Protein AF-A0A2E1P5X7-F1 (afdb_monomer_lite)

Foldseek 3Di:
DWDWDWAADADLAEPDRQQAGTATETEDEPVDDFPPCVNQNDDAFAQRDDDPSHGYTGHYDYPCNVVDLVVVLRVQLRVLLSVLSRQAHHDDPFFQLLNNLLSQLRSCLVCCPVVVDNVSLVVLLDCVQAALVVCLVLVVLNRGPNSCVVCCNPGNDCSVLLLLLLLVVLVVVVDDSLRSSCLSSHVLSNVNDDNVCSQVSCCVSSVAHPVRSSVSSVVCSVPSVVSNDPDHSCSSPDD

Secondary structure (DSSP, 8-state):
----EEEEEEEEE-STT-EEEEEEEEEEETTSPPTTHHHH-S-SEEEEEEETTEEEEEEEE-TTGGGSSHHHHHHHHHHHHHHHHHHSTT-----HHHHHHHHHHHHHHHHHHHS--HHHHHHHT-TTT--HHHHHHTGGGGGSHHHHHHHHHHH---HHHHHHHHHHHHHHTT--HHHHHHIIIIIHHHT---TTTHHHHHHHHHTS-HHHHHHHGGGTTTSGGGGS-SS-HHHHT--

Radius of gyration: 17.91 Å; chains: 1; bounding box: 47×40×43 Å

pLDDT: mean 89.15, std 12.88, range [38.06, 98.81]

Structure (mmCIF, N/CA/C/O backbone):
data_AF-A0A2E1P5X7-F1
#
_entry.id   AF-A0A2E1P5X7-F1
#
loop_
_atom_site.group_PDB
_atom_site.id
_atom_site.type_symbol
_atom_site.label_atom_id
_atom_site.label_alt_id
_atom_site.label_comp_id
_atom_site.label_asym_id
_atom_site.label_entity_id
_atom_site.label_seq_id
_atom_site.pdbx_PDB_ins_code
_atom_site.Cartn_x
_atom_site.Cartn_y
_atom_site.Cartn_z
_atom_site.occupancy
_atom_site.B_iso_or_equiv
_atom_site.auth_seq_id
_atom_site.auth_comp_id
_atom_site.auth_asym_id
_atom_site.auth_atom_id
_atom_site.pdbx_PDB_model_num
ATOM 1 N N . MET A 1 1 ? 27.744 -8.679 -13.533 1.00 38.06 1 MET A N 1
ATOM 2 C CA . MET A 1 1 ? 26.910 -9.895 -13.581 1.00 38.06 1 MET A CA 1
ATOM 3 C C . MET A 1 1 ? 25.474 -9.409 -13.710 1.00 38.06 1 MET A C 1
ATOM 5 O O . MET A 1 1 ? 25.091 -8.574 -12.906 1.00 38.06 1 MET A O 1
ATOM 9 N N . LYS A 1 2 ? 24.757 -9.764 -14.782 1.00 43.16 2 LYS A N 1
ATOM 10 C CA . LYS A 1 2 ? 23.330 -9.444 -14.948 1.00 43.16 2 LYS A CA 1
ATOM 11 C C . LYS A 1 2 ? 22.591 -10.755 -14.732 1.00 43.16 2 LYS A C 1
ATOM 13 O O . LYS A 1 2 ? 22.440 -11.516 -15.681 1.00 43.16 2 LYS A O 1
ATOM 18 N N . GLU A 1 3 ? 22.258 -11.072 -13.492 1.00 42.06 3 GLU A N 1
ATOM 19 C CA . GLU A 1 3 ? 21.394 -12.218 -13.225 1.00 42.06 3 GLU A CA 1
ATOM 20 C C . GLU A 1 3 ? 19.958 -11.722 -13.300 1.00 42.06 3 GLU A C 1
ATOM 22 O O . GLU A 1 3 ? 19.562 -10.839 -12.545 1.00 42.06 3 GLU A O 1
ATOM 27 N N . ALA A 1 4 ? 19.229 -12.229 -14.292 1.00 47.56 4 ALA A N 1
ATOM 28 C CA . ALA A 1 4 ? 17.790 -12.079 -14.365 1.00 47.56 4 ALA A CA 1
ATOM 29 C C . ALA A 1 4 ? 17.176 -13.304 -13.700 1.00 47.56 4 ALA A C 1
ATOM 31 O O . ALA A 1 4 ? 17.356 -14.420 -14.191 1.00 47.56 4 ALA A O 1
ATOM 32 N N . ILE A 1 5 ? 16.464 -13.107 -12.596 1.00 56.91 5 ILE A N 1
ATOM 33 C CA . ILE A 1 5 ? 15.568 -14.142 -12.082 1.00 56.91 5 ILE A CA 1
ATOM 34 C C . ILE A 1 5 ? 14.259 -13.973 -12.843 1.00 56.91 5 ILE A C 1
ATOM 36 O O . ILE A 1 5 ? 13.650 -12.905 -12.785 1.00 56.91 5 ILE A O 1
ATOM 40 N N . ILE A 1 6 ? 13.873 -15.004 -13.596 1.00 53.16 6 ILE A N 1
ATOM 41 C CA . ILE A 1 6 ? 12.584 -15.058 -14.284 1.00 53.16 6 ILE A CA 1
ATOM 42 C C . ILE A 1 6 ? 11.621 -15.816 -13.378 1.00 53.16 6 ILE A C 1
ATOM 44 O O . ILE A 1 6 ? 11.783 -17.018 -13.160 1.00 53.16 6 ILE A O 1
ATOM 48 N N . ILE A 1 7 ? 10.625 -15.113 -12.851 1.00 57.09 7 ILE A N 1
ATOM 49 C CA . ILE A 1 7 ? 9.496 -15.720 -12.152 1.00 57.09 7 ILE A CA 1
ATOM 50 C C . ILE A 1 7 ? 8.389 -15.889 -13.189 1.00 57.09 7 ILE A C 1
ATOM 52 O O . ILE A 1 7 ? 7.804 -14.905 -13.634 1.00 57.09 7 ILE A O 1
ATOM 56 N N . ASN A 1 8 ? 8.132 -17.128 -13.609 1.00 46.16 8 ASN A N 1
ATOM 57 C CA . ASN A 1 8 ? 7.037 -17.418 -14.532 1.00 46.16 8 ASN A CA 1
ATOM 58 C C . ASN A 1 8 ? 5.704 -17.253 -13.794 1.00 46.16 8 ASN A C 1
ATOM 60 O O . ASN A 1 8 ? 5.439 -17.966 -12.826 1.00 46.16 8 ASN A O 1
ATOM 64 N N . SER A 1 9 ? 4.857 -16.356 -14.283 1.00 51.41 9 SER A N 1
ATOM 65 C CA . SER A 1 9 ? 3.484 -16.187 -13.814 1.00 51.41 9 SER A CA 1
ATOM 66 C C . SER A 1 9 ? 2.589 -16.153 -15.043 1.00 51.41 9 SER A C 1
ATOM 68 O O . SER A 1 9 ? 2.621 -15.202 -15.823 1.00 51.41 9 SER A O 1
ATOM 70 N N . ASN A 1 10 ? 1.819 -17.220 -15.243 1.00 42.47 10 ASN A N 1
ATOM 71 C CA . ASN A 1 10 ? 0.834 -17.249 -16.315 1.00 42.47 10 ASN A CA 1
ATOM 72 C C . ASN A 1 10 ? -0.276 -16.240 -15.975 1.00 42.47 10 ASN A C 1
ATOM 74 O O . ASN A 1 10 ? -0.772 -16.257 -14.850 1.00 42.47 10 ASN A O 1
ATOM 78 N N . ASN A 1 11 ? -0.684 -15.427 -16.953 1.00 50.19 11 ASN A N 1
ATOM 79 C CA . ASN A 1 11 ? -1.794 -14.464 -16.873 1.00 50.19 11 ASN A CA 1
ATOM 80 C C . ASN A 1 11 ? -1.548 -13.210 -16.013 1.00 50.19 11 ASN A C 1
ATOM 82 O O . ASN A 1 11 ? -2.417 -12.814 -15.243 1.00 50.19 11 ASN A O 1
ATOM 86 N N . LEU A 1 12 ? -0.400 -12.550 -16.167 1.00 53.00 12 LEU A N 1
ATOM 87 C CA . LEU A 1 12 ? -0.335 -11.120 -15.856 1.00 53.00 12 LEU A CA 1
ATOM 88 C C . LEU A 1 12 ? -0.951 -10.377 -17.057 1.00 53.00 12 LEU A C 1
ATOM 90 O O . LEU A 1 12 ? -0.427 -10.476 -18.164 1.00 53.00 12 LEU A O 1
ATOM 94 N N . ASP A 1 13 ? -2.075 -9.689 -16.875 1.00 50.59 13 ASP A N 1
ATOM 95 C CA . ASP A 1 13 ? -2.710 -8.890 -17.935 1.00 50.59 13 ASP A CA 1
ATOM 96 C C . ASP A 1 13 ? -2.700 -7.425 -17.489 1.00 50.59 13 ASP A C 1
ATOM 98 O O . ASP A 1 13 ? -3.588 -6.951 -16.778 1.00 50.59 13 ASP A O 1
ATOM 102 N N . ALA A 1 14 ? -1.609 -6.719 -17.795 1.00 49.31 14 ALA A N 1
ATOM 103 C CA . ALA A 1 14 ? -1.422 -5.352 -17.326 1.00 49.31 14 ALA A CA 1
ATOM 104 C C . ALA A 1 14 ? -0.678 -4.491 -18.353 1.00 49.31 14 ALA A C 1
ATOM 106 O O . ALA A 1 14 ? 0.495 -4.717 -18.644 1.00 49.31 14 ALA A O 1
ATOM 107 N N . ARG A 1 15 ? -1.381 -3.438 -18.791 1.00 48.91 15 ARG A N 1
ATOM 108 C CA . ARG A 1 15 ? -1.017 -2.392 -19.765 1.00 48.91 15 ARG A CA 1
ATOM 109 C C . ARG A 1 15 ? -1.137 -2.810 -21.242 1.00 48.91 15 ARG A C 1
ATOM 111 O O . ARG A 1 15 ? -0.455 -3.703 -21.735 1.00 48.91 15 ARG A O 1
ATOM 118 N N . ASP A 1 16 ? -2.012 -2.099 -21.956 1.00 53.72 16 ASP A N 1
ATOM 119 C CA . ASP A 1 16 ? -2.118 -2.065 -23.424 1.00 53.72 16 ASP A CA 1
ATOM 120 C C . ASP A 1 16 ? -2.350 -3.409 -24.151 1.00 53.72 16 ASP A C 1
ATOM 122 O O . ASP A 1 16 ? -1.872 -3.592 -25.273 1.00 53.72 16 ASP A O 1
ATOM 126 N N . ASN A 1 17 ? -3.096 -4.355 -23.558 1.00 56.00 17 ASN A N 1
ATOM 127 C CA . ASN A 1 17 ? -3.345 -5.698 -24.123 1.00 56.00 17 ASN A CA 1
ATOM 128 C C . ASN A 1 17 ? -2.054 -6.488 -24.439 1.00 56.00 17 ASN A C 1
ATOM 130 O O . ASN A 1 17 ? -2.035 -7.322 -25.353 1.00 56.00 17 ASN A O 1
ATOM 134 N N . GLN A 1 18 ? -0.951 -6.214 -23.735 1.00 63.50 18 GLN A N 1
ATOM 135 C CA . GLN A 1 18 ? 0.277 -6.988 -23.892 1.00 63.50 18 GLN A CA 1
ATOM 136 C C . GLN A 1 18 ? 0.246 -8.230 -23.004 1.00 63.50 18 GLN A C 1
ATOM 138 O O . GLN A 1 18 ? 0.148 -8.139 -21.786 1.00 63.50 18 GLN A O 1
ATOM 143 N N . GLN A 1 19 ? 0.416 -9.399 -23.623 1.00 69.44 19 GLN A N 1
ATOM 144 C CA . GLN A 1 19 ? 0.610 -10.651 -22.900 1.00 69.44 19 GLN A CA 1
ATOM 145 C C . GLN A 1 19 ? 1.894 -10.579 -22.056 1.00 69.44 19 GLN A C 1
ATOM 147 O O . GLN A 1 19 ? 2.992 -10.440 -22.606 1.00 69.44 19 GLN A O 1
ATOM 152 N N . ILE A 1 20 ? 1.763 -10.721 -20.734 1.00 76.19 20 ILE A N 1
ATOM 153 C CA . ILE A 1 20 ? 2.890 -10.840 -19.807 1.00 76.19 20 ILE A CA 1
ATOM 154 C C . ILE A 1 20 ? 2.968 -12.286 -19.297 1.00 76.19 20 ILE A C 1
ATOM 156 O O . ILE A 1 20 ? 2.014 -12.840 -18.752 1.00 76.19 20 ILE A O 1
ATOM 160 N N . ASN A 1 21 ? 4.143 -12.894 -19.459 1.00 79.69 21 ASN A N 1
ATOM 161 C CA . ASN A 1 21 ? 4.413 -14.299 -19.136 1.00 79.69 21 ASN A CA 1
ATOM 162 C C . ASN A 1 21 ? 5.182 -14.487 -17.814 1.00 79.69 21 ASN A C 1
ATOM 164 O O . ASN A 1 21 ? 5.431 -15.617 -17.390 1.00 79.69 21 ASN A O 1
ATOM 168 N N . GLY A 1 22 ? 5.600 -13.394 -17.177 1.00 83.44 22 GLY A N 1
ATOM 169 C CA . GLY A 1 22 ? 6.403 -13.444 -15.964 1.00 83.44 22 GLY A CA 1
ATOM 170 C C . GLY A 1 22 ? 7.007 -12.106 -15.565 1.00 83.44 22 GLY A C 1
ATOM 171 O O . GLY A 1 22 ? 6.736 -11.063 -16.167 1.00 83.44 22 GLY A O 1
ATOM 172 N N . VAL A 1 23 ? 7.861 -12.161 -14.547 1.00 87.69 23 VAL A N 1
ATOM 173 C CA . VAL A 1 23 ? 8.650 -11.032 -14.047 1.00 87.69 23 VAL A CA 1
ATOM 174 C C . VAL A 1 23 ? 10.129 -11.343 -14.210 1.00 87.69 23 VAL A C 1
ATOM 176 O O . VAL A 1 23 ? 10.597 -12.401 -13.797 1.00 87.69 23 VAL A O 1
ATOM 179 N N . SER A 1 24 ? 10.874 -10.411 -14.795 1.00 89.12 24 SER A N 1
ATOM 180 C CA . SER A 1 24 ? 12.333 -10.414 -14.852 1.00 89.12 24 SER A CA 1
ATOM 181 C C . SER A 1 24 ? 12.888 -9.390 -13.867 1.00 89.12 24 SER A C 1
ATOM 183 O O . SER A 1 24 ? 12.614 -8.195 -13.983 1.00 89.12 24 SER A O 1
ATOM 185 N N . ILE A 1 25 ? 13.690 -9.858 -12.913 1.00 88.81 25 ILE A N 1
ATOM 186 C CA . ILE A 1 25 ? 14.318 -9.003 -11.899 1.00 88.81 25 ILE A CA 1
ATOM 187 C C . ILE A 1 25 ? 15.733 -8.648 -12.344 1.00 88.81 25 ILE A C 1
ATOM 189 O O . ILE A 1 25 ? 16.528 -9.542 -12.618 1.00 88.81 25 ILE A O 1
ATOM 193 N N . TYR A 1 26 ? 16.067 -7.361 -12.381 1.00 88.69 26 TYR A N 1
ATOM 194 C CA . TYR A 1 26 ? 17.413 -6.879 -12.676 1.00 88.69 26 TYR A CA 1
ATOM 195 C C . TYR A 1 26 ? 17.921 -6.000 -11.546 1.00 88.69 26 TYR A C 1
ATOM 197 O O . TYR A 1 26 ? 17.285 -5.010 -11.192 1.00 88.69 26 TYR A O 1
ATOM 205 N N . SER A 1 27 ? 19.118 -6.303 -11.051 1.00 88.06 27 SER A N 1
ATOM 206 C CA . SER A 1 27 ? 19.836 -5.441 -10.117 1.00 88.06 27 SER A CA 1
ATOM 207 C C . SER A 1 27 ? 21.187 -4.995 -10.669 1.00 88.06 27 SER A C 1
ATOM 209 O O . SER A 1 27 ? 21.826 -5.688 -11.469 1.00 88.06 27 SER A O 1
ATOM 211 N N . TRP A 1 28 ? 21.618 -3.792 -10.288 1.00 88.88 28 TRP A N 1
ATOM 212 C CA . TRP A 1 28 ? 22.919 -3.245 -10.677 1.00 88.88 28 TRP A CA 1
ATOM 213 C C . TRP A 1 28 ? 23.475 -2.318 -9.602 1.00 88.88 28 TRP A C 1
ATOM 215 O O . TRP A 1 28 ? 22.731 -1.647 -8.892 1.00 88.88 28 TRP A O 1
ATOM 225 N N . LEU A 1 29 ? 24.803 -2.263 -9.501 1.00 88.19 29 LEU A N 1
ATOM 226 C CA . LEU A 1 29 ? 25.482 -1.370 -8.566 1.00 88.19 29 LEU A CA 1
ATOM 227 C C . LEU A 1 29 ? 25.340 0.093 -8.997 1.00 88.19 29 LEU A C 1
ATOM 229 O O . LEU A 1 29 ? 25.529 0.417 -10.172 1.00 88.19 29 LEU A O 1
ATOM 233 N N . LYS A 1 30 ? 25.079 0.993 -8.046 1.00 87.56 30 LYS A N 1
ATOM 234 C CA . LYS A 1 30 ? 25.066 2.440 -8.279 1.00 87.56 30 LYS A CA 1
ATOM 235 C C . LYS A 1 30 ? 26.373 2.889 -8.932 1.00 87.56 30 LYS A C 1
ATOM 237 O O . LYS A 1 30 ? 27.464 2.488 -8.529 1.00 87.56 30 LYS A O 1
ATOM 242 N N . GLY A 1 31 ? 26.251 3.724 -9.962 1.00 86.06 31 GLY A N 1
ATOM 243 C CA . GLY A 1 31 ? 27.373 4.166 -10.795 1.00 86.06 31 GLY A CA 1
ATOM 244 C C . GLY A 1 31 ? 27.730 3.209 -11.938 1.00 86.06 31 GLY A C 1
ATOM 245 O O . GLY A 1 31 ? 28.576 3.546 -12.761 1.00 86.06 31 GLY A O 1
ATOM 246 N N . GLN A 1 32 ? 27.086 2.040 -12.026 1.00 88.94 32 GLN A N 1
ATOM 247 C CA . GLN A 1 32 ? 27.121 1.191 -13.218 1.00 88.94 32 GLN A CA 1
ATOM 248 C C . GLN A 1 32 ? 25.980 1.546 -14.177 1.00 88.94 32 GLN A C 1
ATOM 250 O O . GLN A 1 32 ? 24.998 2.184 -13.803 1.00 88.94 32 GLN A O 1
ATOM 255 N N . ILE A 1 33 ? 26.103 1.095 -15.427 1.00 87.88 33 ILE A N 1
ATOM 256 C CA . ILE A 1 33 ? 25.087 1.316 -16.462 1.00 87.88 33 ILE A CA 1
ATOM 257 C C . ILE A 1 33 ? 23.803 0.560 -16.093 1.00 87.88 33 ILE A C 1
ATOM 259 O O . ILE A 1 33 ? 23.810 -0.675 -16.023 1.00 87.88 33 ILE A O 1
ATOM 263 N N . LYS A 1 34 ? 22.699 1.301 -15.927 1.00 88.00 34 LYS A N 1
ATOM 264 C CA . LYS A 1 34 ? 21.365 0.740 -15.694 1.00 88.00 34 LYS A CA 1
ATOM 265 C C . LYS A 1 34 ? 20.963 -0.212 -16.840 1.00 88.00 34 LYS A C 1
ATOM 267 O O . LYS A 1 34 ? 21.042 0.165 -18.016 1.00 88.00 34 LYS A O 1
ATOM 272 N N . PRO A 1 35 ? 20.522 -1.448 -16.544 1.00 86.94 35 PRO A N 1
ATOM 273 C CA . PRO A 1 35 ? 19.941 -2.341 -17.541 1.00 86.94 35 PRO A CA 1
ATOM 274 C C . PRO A 1 35 ? 18.724 -1.710 -18.234 1.00 86.94 35 PRO A C 1
ATOM 276 O O . PRO A 1 35 ? 17.835 -1.191 -17.573 1.00 86.94 35 PRO A O 1
ATOM 279 N N . TYR A 1 36 ? 18.679 -1.779 -19.569 1.00 87.00 36 TYR A N 1
ATOM 280 C CA . TYR A 1 36 ? 17.560 -1.293 -20.395 1.00 87.00 36 TYR A CA 1
ATOM 281 C C . TYR A 1 36 ? 17.199 0.192 -20.220 1.00 87.00 36 TYR A C 1
ATOM 283 O O . TYR A 1 36 ? 16.072 0.573 -20.519 1.00 87.00 36 TYR A O 1
ATOM 291 N N . LEU A 1 37 ? 18.151 1.042 -19.812 1.00 87.69 37 LEU A N 1
ATOM 292 C CA . LEU A 1 37 ? 17.956 2.491 -19.636 1.00 87.69 37 LEU A CA 1
ATOM 293 C C . LEU A 1 37 ? 17.207 3.157 -20.806 1.00 87.69 37 LEU A C 1
ATOM 295 O O . LEU A 1 37 ? 16.304 3.958 -20.598 1.00 87.69 37 LEU A O 1
ATOM 299 N N . SER A 1 38 ? 17.545 2.792 -22.046 1.00 88.06 38 SER A N 1
ATOM 300 C CA . SER A 1 38 ? 16.910 3.331 -23.257 1.00 88.06 38 SER A CA 1
ATOM 301 C C . SER A 1 38 ? 15.451 2.911 -23.457 1.00 88.06 38 SER A C 1
ATOM 303 O O . SER A 1 38 ? 14.773 3.491 -24.297 1.00 88.06 38 SER A O 1
ATOM 305 N N . THR A 1 39 ? 14.991 1.870 -22.762 1.00 86.38 39 THR A N 1
ATOM 306 C CA . THR A 1 39 ? 13.673 1.254 -22.964 1.00 86.38 39 THR A CA 1
ATOM 307 C C . THR A 1 39 ? 12.736 1.493 -21.788 1.00 86.38 39 THR A C 1
ATOM 309 O O . THR A 1 39 ? 11.572 1.797 -22.013 1.00 86.38 39 THR A O 1
ATOM 312 N N . ILE A 1 40 ? 13.232 1.382 -20.553 1.00 85.25 40 ILE A N 1
ATOM 313 C CA . ILE A 1 40 ? 12.428 1.528 -19.322 1.00 85.25 40 ILE A CA 1
ATOM 314 C C . ILE A 1 40 ? 12.766 2.805 -18.535 1.00 85.25 40 ILE A C 1
ATOM 316 O O . ILE A 1 40 ? 12.392 2.939 -17.373 1.00 85.25 40 ILE A O 1
ATOM 320 N N . GLY A 1 41 ? 13.501 3.732 -19.156 1.00 84.75 41 GLY A N 1
ATOM 321 C CA . GLY A 1 41 ? 13.834 5.036 -18.586 1.00 84.75 41 GLY A CA 1
ATOM 322 C C . GLY A 1 41 ? 14.843 4.989 -17.439 1.00 84.75 41 GLY A C 1
ATOM 323 O O . GLY A 1 41 ? 15.395 3.937 -17.098 1.00 84.75 41 GLY A O 1
ATOM 324 N N . ASP A 1 42 ? 15.098 6.159 -16.852 1.00 84.31 42 ASP A N 1
ATOM 325 C CA . ASP A 1 42 ? 16.034 6.343 -15.742 1.00 84.31 42 ASP A CA 1
ATOM 326 C C . ASP A 1 42 ? 15.276 6.456 -14.419 1.00 84.31 42 ASP A C 1
ATOM 328 O O . ASP A 1 42 ? 14.772 7.505 -14.037 1.00 84.31 42 ASP A O 1
ATOM 332 N N . THR A 1 43 ? 15.140 5.316 -13.763 1.00 80.44 43 THR A N 1
ATOM 333 C CA . THR A 1 43 ? 14.422 5.137 -12.501 1.00 80.44 43 THR A CA 1
ATOM 334 C C . THR A 1 43 ? 15.246 4.185 -11.656 1.00 80.44 43 THR A C 1
ATOM 336 O O . THR A 1 43 ? 15.724 3.159 -12.158 1.00 80.44 43 THR A O 1
ATOM 339 N N . ASP A 1 44 ? 15.463 4.531 -10.395 1.00 80.94 44 ASP A N 1
ATOM 340 C CA . ASP A 1 44 ? 16.376 3.759 -9.559 1.00 80.94 44 ASP A CA 1
ATOM 341 C C . ASP A 1 44 ? 15.762 2.417 -9.147 1.00 80.94 44 ASP A C 1
ATOM 343 O O . ASP A 1 44 ? 16.458 1.398 -9.144 1.00 80.94 44 ASP A O 1
ATOM 347 N N . GLN A 1 45 ? 14.477 2.414 -8.786 1.00 86.06 45 GLN A N 1
ATOM 348 C CA . GLN A 1 45 ? 13.762 1.293 -8.174 1.00 86.06 45 GLN A CA 1
ATOM 349 C C . GLN A 1 45 ? 12.296 1.333 -8.648 1.00 86.06 45 GLN A C 1
ATOM 351 O O . GLN A 1 45 ? 11.652 2.356 -8.436 1.00 86.06 45 GLN A O 1
ATOM 356 N N . CYS A 1 46 ? 11.822 0.316 -9.382 1.00 85.19 46 CYS A N 1
ATOM 357 C CA . CYS A 1 46 ? 10.401 0.161 -9.755 1.00 85.19 46 CYS A CA 1
ATOM 358 C C . CYS A 1 46 ? 10.085 -1.165 -10.475 1.00 85.19 46 CYS A C 1
ATOM 360 O O . CYS A 1 46 ? 10.976 -1.842 -11.006 1.00 85.19 46 CYS A O 1
ATOM 362 N N . ILE A 1 47 ? 8.787 -1.446 -10.634 1.00 87.00 47 ILE A N 1
ATOM 363 C CA . ILE A 1 47 ? 8.218 -2.165 -11.786 1.00 87.00 47 ILE A CA 1
ATOM 364 C C . ILE A 1 47 ? 8.084 -1.202 -12.981 1.00 87.00 47 ILE A C 1
ATOM 366 O O . ILE A 1 47 ? 7.107 -0.466 -13.117 1.00 87.00 47 ILE A O 1
ATOM 370 N N . CYS A 1 48 ? 9.091 -1.175 -13.857 1.00 82.69 48 CYS A N 1
ATOM 371 C CA . CYS A 1 48 ? 9.312 -0.045 -14.774 1.00 82.69 48 CYS A CA 1
ATOM 372 C C . CYS A 1 48 ? 8.857 -0.270 -16.227 1.00 82.69 48 CYS A C 1
ATOM 374 O O . CYS A 1 48 ? 9.093 0.582 -17.083 1.00 82.69 48 CYS A O 1
ATOM 376 N N . GLY A 1 49 ? 8.266 -1.422 -16.550 1.00 83.00 49 GLY A N 1
ATOM 377 C CA . GLY A 1 49 ? 7.775 -1.711 -17.901 1.00 83.00 49 GLY A CA 1
ATOM 378 C C . GLY A 1 49 ? 7.888 -3.179 -18.291 1.00 83.00 49 GLY A C 1
ATOM 379 O O . GLY A 1 49 ? 8.099 -4.040 -17.441 1.00 83.00 49 GLY A O 1
ATOM 380 N N . VAL A 1 50 ? 7.754 -3.454 -19.591 1.00 85.31 50 VAL A N 1
ATOM 381 C CA . VAL A 1 50 ? 7.766 -4.810 -20.156 1.00 85.31 50 VAL A CA 1
ATOM 382 C C . VAL A 1 50 ? 8.935 -4.970 -21.130 1.00 85.31 50 VAL A C 1
ATOM 384 O O . VAL A 1 50 ? 9.090 -4.188 -22.066 1.00 85.31 50 VAL A O 1
ATOM 387 N N . ILE A 1 51 ? 9.748 -6.012 -20.941 1.00 86.00 51 ILE A N 1
ATOM 388 C CA . ILE A 1 51 ? 10.813 -6.425 -21.867 1.00 86.00 51 ILE A CA 1
ATOM 389 C C . ILE A 1 51 ? 10.601 -7.895 -22.205 1.00 86.00 51 ILE A C 1
ATOM 391 O O . ILE A 1 51 ? 10.506 -8.731 -21.311 1.00 86.00 51 ILE A O 1
ATOM 395 N N . ASN A 1 52 ? 10.549 -8.232 -23.497 1.00 86.50 52 ASN A N 1
ATOM 396 C CA . ASN A 1 52 ? 10.359 -9.611 -23.965 1.00 86.50 52 ASN A CA 1
ATOM 397 C C . ASN A 1 52 ? 9.171 -10.320 -23.275 1.00 86.50 52 ASN A C 1
ATOM 399 O O . ASN A 1 52 ? 9.324 -11.443 -22.800 1.00 86.50 52 ASN A O 1
ATOM 403 N N . GLN A 1 53 ? 8.012 -9.653 -23.189 1.00 85.94 53 GLN A N 1
ATOM 404 C CA . GLN A 1 53 ? 6.794 -10.165 -22.529 1.00 85.94 53 GLN A CA 1
ATOM 405 C C . GLN A 1 53 ? 6.963 -10.477 -21.028 1.00 85.94 53 GLN A C 1
ATOM 407 O O . GLN A 1 53 ? 6.214 -11.275 -20.473 1.00 85.94 53 GLN A O 1
ATOM 412 N N . ASN A 1 54 ? 7.944 -9.874 -20.354 1.00 85.94 54 ASN A N 1
ATOM 413 C CA . ASN A 1 54 ? 8.101 -9.961 -18.905 1.00 85.94 54 ASN A CA 1
ATOM 414 C C . ASN A 1 54 ? 8.031 -8.566 -18.287 1.00 85.94 54 ASN A C 1
ATOM 416 O O . ASN A 1 54 ? 8.677 -7.649 -18.802 1.00 85.94 54 ASN A O 1
ATOM 420 N N . LEU A 1 55 ? 7.314 -8.421 -17.169 1.00 88.38 55 LEU A N 1
ATOM 421 C CA . LEU A 1 55 ? 7.440 -7.232 -16.326 1.00 88.38 55 LEU A CA 1
ATOM 422 C C . LEU A 1 55 ? 8.876 -7.116 -15.837 1.00 88.38 55 LEU A C 1
ATOM 424 O O . LEU A 1 55 ? 9.506 -8.113 -15.486 1.00 88.38 55 LEU A O 1
ATOM 428 N N . VAL A 1 56 ? 9.392 -5.898 -15.797 1.00 89.06 56 VAL A N 1
ATOM 429 C CA . VAL A 1 56 ? 10.744 -5.626 -15.333 1.00 89.06 56 VAL A CA 1
ATOM 430 C C . VAL A 1 56 ? 10.697 -4.998 -13.955 1.00 89.06 56 VAL A C 1
ATOM 432 O O . VAL A 1 56 ? 10.322 -3.836 -13.818 1.00 89.06 56 VAL A O 1
ATOM 435 N N . MET A 1 57 ? 11.155 -5.759 -12.963 1.00 91.06 57 MET A N 1
ATOM 436 C CA . MET A 1 57 ? 11.528 -5.234 -11.655 1.00 91.06 57 MET A CA 1
ATOM 437 C C . MET A 1 57 ? 12.992 -4.800 -11.715 1.00 91.06 57 MET A C 1
ATOM 439 O O . MET A 1 57 ? 13.888 -5.606 -11.972 1.00 91.06 57 MET A O 1
ATOM 443 N N . SER A 1 58 ? 13.238 -3.513 -11.522 1.00 90.12 58 SER A N 1
ATOM 444 C CA . SER A 1 58 ? 14.538 -2.874 -11.700 1.00 90.12 58 SER A CA 1
ATOM 445 C C . SER A 1 58 ? 14.996 -2.322 -10.358 1.00 90.12 58 SER A C 1
ATOM 447 O O . SER A 1 58 ? 14.358 -1.414 -9.846 1.00 90.12 58 SER A O 1
ATOM 449 N N . LEU A 1 59 ? 16.089 -2.849 -9.796 1.00 90.12 59 LEU A N 1
ATOM 450 C CA . LEU A 1 59 ? 16.560 -2.533 -8.445 1.00 90.12 59 LEU A CA 1
ATOM 451 C C . LEU A 1 59 ? 18.023 -2.054 -8.443 1.00 90.12 59 LEU A C 1
ATOM 453 O O . LEU A 1 59 ? 18.960 -2.855 -8.518 1.00 90.12 59 LEU A O 1
ATOM 457 N N . GLN A 1 60 ? 18.252 -0.748 -8.305 1.00 89.06 60 GLN A N 1
ATOM 458 C CA . GLN A 1 60 ? 19.595 -0.236 -8.025 1.00 89.06 60 GLN A CA 1
ATOM 459 C C . GLN A 1 60 ? 20.045 -0.672 -6.623 1.00 89.06 60 GLN A C 1
ATOM 461 O O . GLN A 1 60 ? 19.281 -0.565 -5.664 1.00 89.06 60 GLN A O 1
ATOM 466 N N . ILE A 1 61 ? 21.296 -1.119 -6.500 1.00 87.12 61 ILE A N 1
ATOM 467 C CA . ILE A 1 61 ? 21.935 -1.493 -5.234 1.00 87.12 61 ILE A CA 1
ATOM 468 C C . ILE A 1 61 ? 23.196 -0.654 -4.976 1.00 87.12 61 ILE A C 1
ATOM 470 O O . ILE A 1 61 ? 23.945 -0.311 -5.887 1.00 87.12 61 ILE A O 1
ATOM 474 N N . HIS A 1 62 ? 23.466 -0.336 -3.723 1.00 85.56 62 HIS A N 1
ATOM 475 C CA . HIS A 1 62 ? 24.675 0.286 -3.212 1.00 85.56 62 HIS A CA 1
ATOM 476 C C . HIS A 1 62 ? 25.489 -0.752 -2.441 1.00 85.56 62 HIS A C 1
ATOM 478 O O . HIS A 1 62 ? 24.963 -1.720 -1.902 1.00 85.56 62 HIS A O 1
ATOM 484 N N . ASN A 1 63 ? 26.794 -0.517 -2.309 1.00 81.12 63 ASN A N 1
ATOM 485 C CA . ASN A 1 63 ? 27.665 -1.411 -1.537 1.00 81.12 63 ASN A CA 1
ATOM 486 C C . ASN A 1 63 ? 27.282 -1.498 -0.049 1.00 81.12 63 ASN A C 1
ATOM 488 O O . ASN A 1 63 ? 27.656 -2.455 0.620 1.00 81.12 63 ASN A O 1
ATOM 492 N N . THR A 1 64 ? 26.580 -0.492 0.474 1.00 81.50 64 THR A N 1
ATOM 493 C CA . THR A 1 64 ? 26.150 -0.413 1.875 1.00 81.50 64 THR A CA 1
ATOM 494 C C . THR A 1 64 ? 24.767 -0.995 2.120 1.00 81.50 64 THR A C 1
ATOM 496 O O . THR A 1 64 ? 24.397 -1.152 3.274 1.00 81.50 64 THR A O 1
ATOM 499 N N . ASP A 1 65 ? 24.020 -1.329 1.072 1.00 79.31 65 ASP A N 1
ATOM 500 C CA . ASP A 1 65 ? 22.613 -1.722 1.188 1.00 79.31 65 ASP A CA 1
ATOM 501 C C . ASP A 1 65 ? 22.395 -3.041 1.928 1.00 79.31 65 ASP A C 1
ATOM 503 O O . ASP A 1 65 ? 21.313 -3.309 2.428 1.00 79.31 65 ASP A O 1
ATOM 507 N N . PHE A 1 66 ? 23.425 -3.880 2.009 1.00 72.50 66 PHE A N 1
ATOM 508 C CA . PHE A 1 66 ? 23.365 -5.124 2.774 1.00 72.50 66 PHE A CA 1
ATOM 509 C C . PHE A 1 66 ? 23.652 -4.916 4.268 1.00 72.50 66 PHE A C 1
ATOM 511 O O . PHE A 1 66 ? 23.643 -5.883 5.028 1.00 72.50 66 PHE A O 1
ATOM 518 N N . ASN A 1 67 ? 23.926 -3.676 4.688 1.00 79.62 67 ASN A N 1
ATOM 519 C CA . ASN A 1 67 ? 24.136 -3.324 6.090 1.00 79.62 67 ASN A CA 1
ATOM 520 C C . ASN A 1 67 ? 22.835 -2.917 6.800 1.00 79.62 67 ASN A C 1
ATOM 522 O O . ASN A 1 67 ? 22.854 -2.775 8.022 1.00 79.62 67 ASN A O 1
ATOM 526 N N . ASP A 1 68 ? 21.735 -2.715 6.068 1.00 78.81 68 ASP A N 1
ATOM 527 C CA . ASP A 1 68 ? 20.426 -2.383 6.627 1.00 78.81 68 ASP A CA 1
ATOM 528 C C . ASP A 1 68 ? 19.300 -3.244 6.023 1.00 78.81 68 ASP A C 1
ATOM 530 O O . ASP A 1 68 ? 19.513 -4.109 5.170 1.00 78.81 68 ASP A O 1
ATOM 534 N N . SER A 1 69 ? 18.092 -3.067 6.554 1.00 82.69 69 SER A N 1
ATOM 535 C CA . SER A 1 69 ? 16.898 -3.811 6.158 1.00 82.69 69 SER A CA 1
ATOM 536 C C . SER A 1 69 ? 16.207 -3.240 4.911 1.00 82.69 69 SER A C 1
ATOM 538 O O . SER A 1 69 ? 15.323 -3.900 4.360 1.00 82.69 69 SER A O 1
ATOM 540 N N . PHE A 1 70 ? 16.606 -2.056 4.428 1.00 84.06 70 PHE A N 1
ATOM 541 C CA . PHE A 1 70 ? 15.848 -1.286 3.438 1.00 84.06 70 PHE A CA 1
ATOM 542 C C . PHE A 1 70 ? 15.687 -2.035 2.115 1.00 84.06 70 PHE A C 1
ATOM 544 O O . PHE A 1 70 ? 14.594 -2.073 1.557 1.00 84.06 70 PHE A O 1
ATOM 551 N N . LYS A 1 71 ? 16.738 -2.705 1.620 1.00 86.69 71 LYS A N 1
ATOM 552 C CA . LYS A 1 71 ? 16.620 -3.460 0.361 1.00 86.69 71 LYS A CA 1
ATOM 553 C C . LYS A 1 71 ? 15.728 -4.680 0.442 1.00 86.69 71 LYS A C 1
ATOM 555 O O . LYS A 1 71 ? 15.132 -5.041 -0.569 1.00 86.69 71 LYS A O 1
ATOM 560 N N . TYR A 1 72 ? 15.604 -5.296 1.611 1.00 88.25 72 TYR A N 1
ATOM 561 C CA . TYR A 1 72 ? 14.643 -6.377 1.783 1.00 88.25 72 TYR A CA 1
ATOM 562 C C . TYR A 1 72 ? 13.207 -5.844 1.789 1.00 88.25 72 TYR A C 1
ATOM 564 O O . TYR A 1 72 ? 12.342 -6.464 1.175 1.00 88.25 72 TYR A O 1
ATOM 572 N N . ALA A 1 73 ? 12.981 -4.682 2.414 1.00 92.12 73 ALA A N 1
ATOM 573 C CA . ALA A 1 73 ? 11.705 -3.966 2.373 1.00 92.12 73 ALA A CA 1
ATOM 574 C C . ALA A 1 73 ? 11.297 -3.670 0.924 1.00 92.12 73 ALA A C 1
ATOM 576 O O . ALA A 1 73 ? 10.263 -4.138 0.459 1.00 92.12 73 ALA A O 1
ATOM 577 N N . LEU A 1 74 ? 12.202 -3.045 0.170 1.00 90.69 74 LEU A N 1
ATOM 578 C CA . LEU A 1 74 ? 11.976 -2.685 -1.223 1.00 90.69 74 LEU A CA 1
ATOM 579 C C . LEU A 1 74 ? 11.615 -3.887 -2.107 1.00 90.69 74 LEU A C 1
ATOM 581 O O . LEU A 1 74 ? 10.727 -3.797 -2.948 1.00 90.69 74 LEU A O 1
ATOM 585 N N . VAL A 1 75 ? 12.299 -5.024 -1.945 1.00 90.56 75 VAL A N 1
ATOM 586 C CA . VAL A 1 75 ? 11.955 -6.231 -2.715 1.00 90.56 75 VAL A CA 1
ATOM 587 C C . VAL A 1 75 ? 10.529 -6.683 -2.396 1.00 90.56 75 VAL A C 1
ATOM 589 O O . VAL A 1 75 ? 9.803 -7.054 -3.315 1.00 90.56 75 VAL A O 1
ATOM 592 N N . ALA A 1 76 ? 10.112 -6.634 -1.126 1.00 94.62 76 ALA A N 1
ATOM 593 C CA . ALA A 1 76 ? 8.742 -6.955 -0.734 1.00 94.62 76 ALA A CA 1
ATOM 594 C C . ALA A 1 76 ? 7.724 -5.945 -1.299 1.00 94.62 76 ALA A C 1
ATOM 596 O O . ALA A 1 76 ? 6.682 -6.369 -1.801 1.00 94.62 76 ALA A O 1
ATOM 597 N N . HIS A 1 77 ? 8.048 -4.648 -1.287 1.00 95.75 77 HIS A N 1
ATOM 598 C CA . HIS A 1 77 ? 7.239 -3.565 -1.865 1.00 95.75 77 HIS A CA 1
ATOM 599 C C . HIS A 1 77 ? 6.983 -3.785 -3.360 1.00 95.75 77 HIS A C 1
ATOM 601 O O . HIS A 1 77 ? 5.842 -3.918 -3.798 1.00 95.75 77 HIS A O 1
ATOM 607 N N . GLU A 1 78 ? 8.050 -3.930 -4.147 1.00 93.06 78 GLU A N 1
ATOM 608 C CA . GLU A 1 78 ? 7.951 -4.099 -5.601 1.00 93.06 78 GLU A CA 1
ATOM 609 C C . GLU A 1 78 ? 7.307 -5.436 -5.986 1.00 93.06 78 GLU A C 1
ATOM 611 O O . GLU A 1 78 ? 6.576 -5.533 -6.974 1.00 93.06 78 GLU A O 1
ATOM 616 N N . PHE A 1 79 ? 7.549 -6.493 -5.205 1.00 92.88 79 PHE A N 1
ATOM 617 C CA . PHE A 1 79 ? 6.875 -7.770 -5.417 1.00 92.88 79 PHE A CA 1
ATOM 618 C C . PHE A 1 79 ? 5.368 -7.661 -5.159 1.00 92.88 79 PHE A C 1
ATOM 620 O O . PHE A 1 79 ? 4.575 -8.284 -5.868 1.00 92.88 79 PHE A O 1
ATOM 627 N N . PHE A 1 80 ? 4.948 -6.841 -4.196 1.00 94.88 80 PHE A N 1
ATOM 628 C CA . PHE A 1 80 ? 3.530 -6.607 -3.966 1.00 94.88 80 PHE A CA 1
ATOM 629 C C . PHE A 1 80 ? 2.860 -5.879 -5.138 1.00 94.88 80 PHE A C 1
ATOM 631 O O . PHE A 1 80 ? 1.746 -6.245 -5.502 1.00 94.88 80 PHE A O 1
ATOM 638 N N . HIS A 1 81 ? 3.543 -4.955 -5.819 1.00 92.81 81 HIS A N 1
ATOM 639 C CA . HIS A 1 81 ? 3.012 -4.368 -7.056 1.00 92.81 81 HIS A CA 1
ATOM 640 C C . HIS A 1 81 ? 2.775 -5.410 -8.152 1.00 92.81 81 HIS A C 1
ATOM 642 O O . HIS A 1 81 ? 1.735 -5.384 -8.809 1.00 92.81 81 HIS A O 1
ATOM 648 N N . VAL A 1 82 ? 3.682 -6.380 -8.317 1.00 90.94 82 VAL A N 1
ATOM 649 C CA . VAL A 1 82 ? 3.448 -7.519 -9.226 1.00 90.94 82 VAL A CA 1
ATOM 650 C C . VAL A 1 82 ? 2.178 -8.270 -8.826 1.00 90.94 82 VAL A C 1
ATOM 652 O O . VAL A 1 82 ? 1.380 -8.631 -9.689 1.00 90.94 82 VAL A O 1
ATOM 655 N N . TYR A 1 83 ? 1.972 -8.496 -7.528 1.00 91.69 83 TYR A N 1
ATOM 656 C CA . TYR A 1 83 ? 0.784 -9.176 -7.023 1.00 91.69 83 TYR A CA 1
ATOM 657 C C . TYR A 1 83 ? -0.505 -8.373 -7.267 1.00 91.69 83 TYR A C 1
ATOM 659 O O . TYR A 1 83 ? -1.493 -8.939 -7.732 1.00 91.69 83 TYR A O 1
ATOM 667 N N . GLN A 1 84 ? -0.490 -7.052 -7.066 1.00 92.00 84 GLN A N 1
ATOM 668 C CA . GLN A 1 84 ? -1.613 -6.170 -7.412 1.00 92.00 84 GLN A CA 1
ATOM 669 C C . GLN A 1 84 ? -1.949 -6.249 -8.912 1.00 92.00 84 GLN A C 1
ATOM 671 O O . GLN A 1 84 ? -3.115 -6.401 -9.279 1.00 92.00 84 GLN A O 1
ATOM 676 N N . MET A 1 85 ? -0.928 -6.226 -9.776 1.00 88.06 85 MET A N 1
ATOM 677 C CA . MET A 1 85 ? -1.077 -6.366 -11.232 1.00 88.06 85 MET A CA 1
ATOM 678 C C . MET A 1 85 ? -1.566 -7.758 -11.652 1.00 88.06 85 MET A C 1
ATOM 680 O O . MET A 1 85 ? -2.244 -7.891 -12.662 1.00 88.06 85 MET A O 1
ATOM 684 N N . TYR A 1 86 ? -1.229 -8.799 -10.891 1.00 87.75 86 TYR A N 1
ATOM 685 C CA . TYR A 1 86 ? -1.739 -10.151 -11.113 1.00 87.75 86 TYR A CA 1
ATOM 686 C C . TYR A 1 86 ? -3.226 -10.279 -10.792 1.00 87.75 86 TYR A C 1
ATOM 688 O O . TYR A 1 86 ? -3.949 -10.999 -11.477 1.00 87.75 86 TYR A O 1
ATOM 696 N N . LEU A 1 87 ? -3.687 -9.593 -9.748 1.00 90.19 87 LEU A N 1
ATOM 697 C CA . LEU A 1 87 ? -5.077 -9.671 -9.313 1.00 90.19 87 LEU A CA 1
ATOM 698 C C . LEU A 1 87 ? -6.024 -8.777 -10.118 1.00 90.19 87 LEU A C 1
ATOM 700 O O . LEU A 1 87 ? -7.195 -9.130 -10.256 1.00 90.19 87 LEU A O 1
ATOM 704 N N . SER A 1 88 ? -5.536 -7.636 -10.608 1.00 88.56 88 SER A N 1
ATOM 705 C CA . SER A 1 88 ? -6.341 -6.636 -11.309 1.00 88.56 88 SER A CA 1
ATOM 706 C C . SER A 1 88 ? -6.064 -6.658 -12.809 1.00 88.56 88 SER A C 1
ATOM 708 O O . SER A 1 88 ? -4.984 -6.277 -13.264 1.00 88.56 88 SER A O 1
ATOM 710 N N . ASN A 1 89 ? -7.061 -7.065 -13.590 1.00 81.94 89 ASN A N 1
ATOM 711 C CA . ASN A 1 89 ? -7.003 -6.984 -15.041 1.00 81.94 89 ASN A CA 1
ATOM 712 C C . ASN A 1 89 ? -7.020 -5.518 -15.487 1.00 81.94 89 ASN A C 1
ATOM 714 O O . ASN A 1 89 ? -7.929 -4.764 -15.132 1.00 81.94 89 ASN A O 1
ATOM 718 N N . GLY A 1 90 ? -6.035 -5.126 -16.294 1.00 68.56 90 GLY A N 1
ATOM 719 C CA . GLY A 1 90 ? -5.922 -3.749 -16.760 1.00 68.56 90 GLY A CA 1
ATOM 720 C C . GLY A 1 90 ? -5.549 -2.783 -15.636 1.00 68.56 90 GLY A C 1
ATOM 721 O O . GLY A 1 90 ? -6.018 -1.652 -15.647 1.00 68.56 90 GLY A O 1
ATOM 722 N N . PHE A 1 91 ? -4.727 -3.229 -14.675 1.00 78.62 91 PHE A N 1
ATOM 723 C CA . PHE A 1 91 ? -4.215 -2.403 -1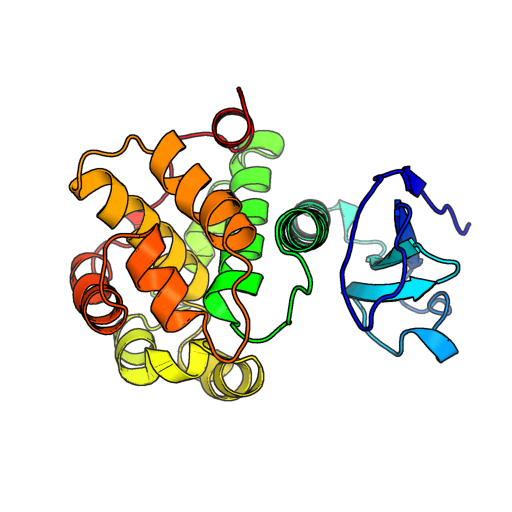3.578 1.00 78.62 91 PHE A CA 1
ATOM 724 C C . PHE A 1 91 ? -3.715 -1.035 -14.075 1.00 78.62 91 PHE A C 1
ATOM 726 O O . PHE A 1 91 ? -2.705 -0.939 -14.782 1.00 78.62 91 PHE A O 1
ATOM 733 N N . GLU A 1 92 ? -4.422 0.020 -13.676 1.00 71.69 92 GLU A N 1
ATOM 734 C CA . GLU A 1 92 ? -4.053 1.413 -13.918 1.00 71.69 92 GLU A CA 1
ATOM 735 C C . GLU A 1 92 ? -3.415 2.004 -12.659 1.00 71.69 92 GLU A C 1
ATOM 737 O O . GLU A 1 92 ? -3.914 1.827 -11.549 1.00 71.69 92 GLU A O 1
ATOM 742 N N . GLN A 1 93 ? -2.310 2.731 -12.829 1.00 66.62 93 GLN A N 1
ATOM 743 C CA . GLN A 1 93 ? -1.499 3.271 -11.730 1.00 66.62 93 GLN A CA 1
ATOM 744 C C . GLN A 1 93 ? -2.090 4.546 -11.096 1.00 66.62 93 GLN A C 1
ATOM 746 O O . GLN A 1 93 ? -1.352 5.453 -10.730 1.00 66.62 93 GLN A O 1
ATOM 751 N N . ASP A 1 94 ? -3.410 4.631 -10.946 1.00 75.69 94 ASP A N 1
ATOM 752 C CA . ASP A 1 94 ? -4.089 5.894 -10.634 1.00 75.69 94 ASP A CA 1
ATOM 753 C C . ASP A 1 94 ? -4.868 5.851 -9.304 1.00 75.69 94 ASP A C 1
ATOM 755 O O . ASP A 1 94 ? -6.019 6.266 -9.265 1.00 75.69 94 ASP A O 1
ATOM 759 N N . ILE A 1 95 ? -4.254 5.376 -8.205 1.00 88.88 95 ILE A N 1
ATOM 760 C CA . ILE A 1 95 ? -4.609 5.757 -6.815 1.00 88.88 95 ILE A CA 1
ATOM 761 C C . ILE A 1 95 ? -3.384 5.597 -5.897 1.00 88.88 95 ILE A C 1
ATOM 763 O O . ILE A 1 95 ? -3.073 4.485 -5.471 1.00 88.88 95 ILE A O 1
ATOM 767 N N . PHE A 1 96 ? -2.717 6.693 -5.526 1.00 95.25 96 PHE A N 1
ATOM 768 C CA . PHE A 1 96 ? -1.442 6.614 -4.794 1.00 95.25 96 PHE A CA 1
ATOM 769 C C . PHE A 1 96 ? -1.548 5.855 -3.461 1.00 95.25 96 PHE A C 1
ATOM 771 O O . PHE A 1 96 ? -0.848 4.868 -3.258 1.00 95.25 96 PHE A O 1
ATOM 778 N N . TRP A 1 97 ? -2.452 6.253 -2.560 1.00 96.62 97 TRP A N 1
ATOM 779 C CA . TRP A 1 97 ? -2.494 5.665 -1.215 1.00 96.62 97 TRP A CA 1
ATOM 780 C C . TRP A 1 97 ? -2.919 4.185 -1.175 1.00 96.62 97 TRP A C 1
ATOM 782 O O . TRP A 1 97 ? -2.523 3.463 -0.259 1.00 96.62 97 TRP A O 1
ATOM 792 N N . LEU A 1 98 ? -3.709 3.720 -2.150 1.00 96.00 98 LEU A N 1
ATOM 793 C CA . LEU A 1 98 ? -4.066 2.302 -2.275 1.00 96.00 98 LEU A CA 1
ATOM 794 C C . LEU A 1 98 ? -2.932 1.499 -2.912 1.00 96.00 98 LEU A C 1
ATOM 796 O O . LEU A 1 98 ? -2.722 0.355 -2.535 1.00 96.00 98 LEU A O 1
ATOM 800 N N . ILE A 1 99 ? -2.191 2.072 -3.858 1.00 95.25 99 ILE A N 1
ATOM 801 C CA . ILE A 1 99 ? -1.095 1.365 -4.526 1.00 95.25 99 ILE A CA 1
ATOM 802 C C . ILE A 1 99 ? 0.138 1.346 -3.622 1.00 95.25 99 ILE A C 1
ATOM 804 O O . ILE A 1 99 ? 0.524 0.290 -3.119 1.00 95.25 99 ILE A O 1
ATOM 808 N N . GLU A 1 100 ? 0.712 2.520 -3.375 1.00 96.06 100 GLU A N 1
ATOM 809 C CA . GLU A 1 100 ? 1.970 2.686 -2.647 1.00 96.06 100 GLU A CA 1
ATOM 810 C C . GLU A 1 100 ? 1.780 2.462 -1.151 1.00 96.06 100 GLU A C 1
ATOM 812 O O . GLU A 1 100 ? 2.591 1.791 -0.526 1.00 96.06 100 GLU A O 1
ATOM 817 N N . GLY A 1 101 ? 0.668 2.924 -0.571 1.00 97.56 101 GLY A N 1
ATOM 818 C CA . GLY A 1 101 ? 0.413 2.731 0.859 1.00 97.56 101 GLY A CA 1
ATOM 819 C C . GLY A 1 101 ? 0.204 1.268 1.251 1.00 97.56 101 GLY A C 1
ATOM 820 O O . GLY A 1 101 ? 0.618 0.851 2.337 1.00 97.56 101 GLY A O 1
ATOM 821 N N . GLN A 1 102 ? -0.400 0.457 0.375 1.00 97.75 102 GLN A N 1
ATOM 822 C CA . GLN A 1 102 ? -0.504 -0.984 0.610 1.00 97.75 102 GLN A CA 1
ATOM 823 C C . GLN A 1 102 ? 0.854 -1.672 0.461 1.00 97.75 102 GLN A C 1
ATOM 825 O O . GLN A 1 102 ? 1.211 -2.472 1.323 1.00 97.75 102 GLN A O 1
ATOM 830 N N . ALA A 1 103 ? 1.631 -1.335 -0.572 1.00 97.44 103 ALA A N 1
ATOM 831 C CA . ALA A 1 103 ? 2.977 -1.874 -0.761 1.00 97.44 103 ALA A CA 1
ATOM 832 C C . ALA A 1 103 ? 3.912 -1.510 0.412 1.00 97.44 103 ALA A C 1
ATOM 834 O O . ALA A 1 103 ? 4.554 -2.400 0.974 1.00 97.44 103 ALA A O 1
ATOM 835 N N . ALA A 1 104 ? 3.843 -0.265 0.896 1.00 97.25 104 ALA A N 1
ATOM 836 C CA . ALA A 1 104 ? 4.553 0.223 2.078 1.00 97.25 104 ALA A CA 1
ATOM 837 C C . ALA A 1 104 ? 4.121 -0.519 3.368 1.00 97.25 104 ALA A C 1
ATOM 839 O O . ALA A 1 104 ? 4.918 -0.819 4.267 1.00 97.25 104 ALA A O 1
ATOM 840 N N . THR A 1 105 ? 2.836 -0.886 3.461 1.00 98.19 105 THR A N 1
ATOM 841 C CA . THR A 1 105 ? 2.326 -1.732 4.553 1.00 98.19 105 THR A CA 1
ATOM 842 C C . THR A 1 105 ? 2.884 -3.157 4.460 1.00 98.19 105 THR A C 1
ATOM 844 O O . THR A 1 105 ? 3.261 -3.741 5.478 1.00 98.19 105 THR A O 1
ATOM 847 N N . ILE A 1 106 ? 2.980 -3.721 3.254 1.00 98.31 106 ILE A N 1
ATOM 848 C CA . ILE A 1 106 ? 3.517 -5.065 3.015 1.00 98.31 106 ILE A CA 1
ATOM 849 C C . ILE A 1 106 ? 5.011 -5.135 3.329 1.00 98.31 106 ILE A C 1
ATOM 851 O O . ILE A 1 106 ? 5.418 -6.048 4.049 1.00 98.31 106 ILE A O 1
ATOM 855 N N . GLU A 1 107 ? 5.823 -4.173 2.881 1.00 97.25 107 GLU A N 1
ATOM 856 C CA . GLU A 1 107 ? 7.248 -4.143 3.239 1.00 97.25 107 GLU A CA 1
ATOM 857 C C . GLU A 1 107 ? 7.445 -3.990 4.753 1.00 97.25 107 GLU A C 1
ATOM 859 O O . GLU A 1 107 ? 8.280 -4.671 5.348 1.00 97.25 107 GLU A O 1
ATOM 864 N N . SER A 1 108 ? 6.604 -3.190 5.411 1.00 97.19 108 SER A N 1
ATOM 865 C CA . SER A 1 108 ? 6.625 -3.013 6.861 1.00 97.19 108 SER A CA 1
ATOM 866 C C . SER A 1 108 ? 6.330 -4.318 7.608 1.00 97.19 108 SER A C 1
ATOM 868 O O . SER A 1 108 ? 7.016 -4.661 8.575 1.00 97.19 108 SER A O 1
ATOM 870 N N . LEU A 1 109 ? 5.323 -5.074 7.159 1.00 97.75 109 LEU A N 1
ATOM 871 C CA . LEU A 1 109 ? 4.981 -6.381 7.728 1.00 97.75 109 LEU A CA 1
ATOM 872 C C . LEU A 1 109 ? 6.052 -7.435 7.432 1.00 97.75 109 LEU A C 1
ATOM 874 O O . LEU A 1 109 ? 6.367 -8.240 8.310 1.00 97.75 109 LEU A O 1
ATOM 878 N N . TYR A 1 110 ? 6.645 -7.397 6.237 1.00 97.75 110 TYR A N 1
ATOM 879 C CA . TYR A 1 110 ? 7.766 -8.252 5.863 1.00 97.75 110 TYR A CA 1
ATOM 880 C C . TYR A 1 110 ? 8.956 -8.036 6.807 1.00 97.75 110 TYR A C 1
ATOM 882 O O . TYR A 1 110 ? 9.488 -8.992 7.371 1.00 97.75 110 TYR A O 1
ATOM 890 N N . LEU A 1 111 ? 9.346 -6.780 7.039 1.00 96.44 111 LEU A N 1
ATOM 891 C CA . LEU A 1 111 ? 10.441 -6.438 7.947 1.00 96.44 111 LEU A CA 1
ATOM 892 C C . LEU A 1 111 ? 10.144 -6.831 9.396 1.00 96.44 111 LEU A C 1
ATOM 894 O O . LEU A 1 111 ? 11.010 -7.397 10.073 1.00 96.44 111 LEU A O 1
ATOM 898 N N . LYS A 1 112 ? 8.910 -6.596 9.856 1.00 96.00 112 LYS A N 1
ATOM 899 C CA . LYS A 1 112 ? 8.449 -7.022 11.181 1.00 96.00 112 LYS A CA 1
ATOM 900 C C . LYS A 1 112 ? 8.583 -8.535 11.366 1.00 96.00 112 LYS A C 1
ATOM 902 O O . LYS A 1 112 ? 9.045 -8.960 12.420 1.00 96.00 112 LYS A O 1
ATOM 907 N N . GLU A 1 113 ? 8.172 -9.337 10.385 1.00 96.88 113 GLU A N 1
ATOM 908 C CA . GLU A 1 113 ? 8.174 -10.800 10.492 1.00 96.88 113 GLU A CA 1
ATOM 909 C C . GLU A 1 113 ? 9.561 -11.416 10.275 1.00 96.88 113 GLU A C 1
ATOM 911 O O . GLU A 1 113 ? 10.027 -12.197 11.102 1.00 96.88 113 GLU A O 1
ATOM 916 N N . PHE A 1 114 ? 10.228 -11.079 9.171 1.00 95.88 114 PHE A N 1
ATOM 917 C CA . PHE A 1 114 ? 11.427 -11.796 8.732 1.00 95.88 114 PHE A CA 1
ATOM 918 C C . PHE A 1 114 ? 12.726 -11.190 9.258 1.00 95.88 114 PHE A C 1
ATOM 920 O O . PHE A 1 114 ? 13.726 -11.900 9.363 1.00 95.88 114 PHE A O 1
ATOM 927 N N . LEU A 1 115 ? 12.719 -9.902 9.616 1.00 94.06 115 LEU A N 1
ATOM 928 C CA . LEU A 1 115 ? 13.885 -9.195 10.155 1.00 94.06 115 LEU A CA 1
ATOM 929 C C . LEU A 1 115 ? 13.685 -8.708 11.599 1.00 94.06 115 LEU A C 1
ATOM 931 O O . LEU A 1 115 ? 14.584 -8.082 12.157 1.00 94.06 115 LEU A O 1
ATOM 935 N N . ASN A 1 116 ? 12.552 -9.046 12.233 1.00 94.06 116 ASN A N 1
ATOM 936 C CA . ASN A 1 116 ? 12.182 -8.612 13.586 1.00 94.06 116 ASN A CA 1
ATOM 937 C C . ASN A 1 116 ? 12.237 -7.082 13.778 1.00 94.06 116 ASN A C 1
ATOM 939 O O . ASN A 1 116 ? 12.453 -6.595 14.890 1.00 94.06 116 ASN A O 1
ATOM 943 N N . ASP A 1 117 ? 12.029 -6.311 12.708 1.00 94.25 117 ASP A N 1
ATOM 944 C CA . ASP A 1 117 ? 12.099 -4.851 12.733 1.00 94.25 117 ASP A CA 1
ATOM 945 C C . ASP A 1 117 ? 10.697 -4.241 12.810 1.00 94.25 117 ASP A C 1
ATOM 947 O O . ASP A 1 117 ? 10.069 -3.878 11.819 1.00 94.25 117 ASP A O 1
ATOM 951 N N . SER A 1 118 ? 10.191 -4.122 14.036 1.00 92.25 118 SER A N 1
ATOM 952 C CA . SER A 1 118 ? 8.933 -3.410 14.294 1.00 92.25 118 SER A CA 1
ATOM 953 C C . SER A 1 118 ? 9.095 -1.886 14.328 1.00 92.25 118 SER A C 1
ATOM 955 O O . SER A 1 118 ? 8.093 -1.184 14.453 1.00 92.25 118 SER A O 1
ATOM 957 N N . ASN A 1 119 ? 10.320 -1.353 14.277 1.00 93.75 119 ASN A N 1
ATOM 958 C CA . ASN A 1 119 ? 10.530 0.095 14.298 1.00 93.75 119 ASN A CA 1
ATOM 959 C C . ASN A 1 119 ? 10.221 0.709 12.936 1.00 93.75 119 ASN A C 1
ATOM 961 O O . ASN A 1 119 ? 9.743 1.839 12.889 1.00 93.75 119 ASN A O 1
ATOM 965 N N . TYR A 1 120 ? 10.416 -0.050 11.858 1.00 93.62 120 TYR A N 1
ATOM 966 C CA . TYR A 1 120 ? 10.112 0.395 10.504 1.00 93.62 120 TYR A CA 1
ATOM 967 C C . TYR A 1 120 ? 8.671 0.910 10.370 1.00 93.62 120 TYR A C 1
ATOM 969 O O . TYR A 1 120 ? 8.464 2.095 10.121 1.00 93.62 120 TYR A O 1
ATOM 977 N N . ILE A 1 121 ? 7.672 0.076 10.685 1.00 95.12 121 ILE A N 1
ATOM 978 C CA . ILE A 1 121 ? 6.258 0.487 10.648 1.00 95.12 121 ILE A CA 1
ATOM 979 C C . ILE A 1 121 ? 5.946 1.612 11.648 1.00 95.12 121 ILE A C 1
ATOM 981 O O . ILE A 1 121 ? 5.143 2.499 11.369 1.00 95.12 121 ILE A O 1
ATOM 985 N N . ARG A 1 122 ? 6.602 1.617 12.818 1.00 95.12 122 ARG A N 1
ATOM 986 C CA . ARG A 1 122 ? 6.413 2.658 13.844 1.00 95.12 122 ARG A CA 1
ATOM 987 C C . ARG A 1 122 ? 6.874 4.029 13.370 1.00 95.12 122 ARG A C 1
ATOM 989 O O . ARG A 1 122 ? 6.283 5.018 13.790 1.00 95.12 122 ARG A O 1
ATOM 996 N N . ASN A 1 123 ? 7.890 4.097 12.513 1.00 93.56 123 ASN A N 1
ATOM 997 C CA . ASN A 1 123 ? 8.390 5.362 11.982 1.00 93.56 123 ASN A CA 1
ATOM 998 C C . ASN A 1 123 ? 7.353 6.052 11.086 1.00 93.56 123 ASN A C 1
ATOM 1000 O O . ASN A 1 123 ? 7.179 7.259 11.207 1.00 93.56 123 ASN A O 1
ATOM 1004 N N . PHE A 1 124 ? 6.591 5.304 10.283 1.00 92.75 124 PHE A N 1
ATOM 1005 C CA . PHE A 1 124 ? 5.475 5.868 9.507 1.00 92.75 124 PHE A CA 1
ATOM 1006 C C . PHE A 1 124 ? 4.329 6.378 10.388 1.00 92.75 124 PHE A C 1
ATOM 1008 O O . PHE A 1 124 ? 3.610 7.304 10.023 1.00 92.75 124 PHE A O 1
ATOM 1015 N N . LEU A 1 125 ? 4.175 5.797 11.579 1.00 95.62 125 LEU A N 1
ATOM 1016 C CA . LEU A 1 125 ? 3.159 6.182 12.559 1.00 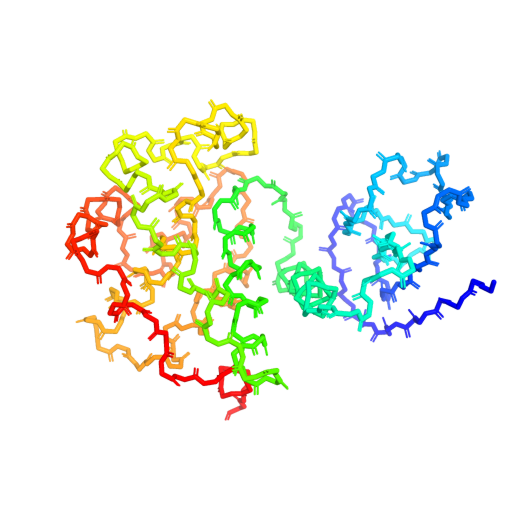95.62 125 LEU A CA 1
ATOM 1017 C C . LEU A 1 125 ? 3.662 7.254 13.548 1.00 95.62 125 LEU A C 1
ATOM 1019 O O . LEU A 1 125 ? 2.957 7.619 14.490 1.00 95.62 125 LEU A O 1
ATOM 1023 N N . ASN A 1 126 ? 4.883 7.764 13.356 1.00 92.50 126 ASN A N 1
ATOM 1024 C CA . ASN A 1 126 ? 5.515 8.715 14.259 1.00 92.50 126 ASN A CA 1
ATOM 1025 C C . ASN A 1 126 ? 5.030 10.150 13.994 1.00 92.50 126 ASN A C 1
ATOM 1027 O O . ASN A 1 126 ? 5.291 10.744 12.950 1.00 92.50 126 ASN A O 1
ATOM 1031 N N . LYS A 1 127 ? 4.396 10.755 15.003 1.00 87.19 127 LYS A N 1
ATOM 1032 C CA . LYS A 1 127 ? 3.884 12.137 14.945 1.00 87.19 127 LYS A CA 1
ATOM 1033 C C . LYS A 1 127 ? 4.967 13.223 14.869 1.00 87.19 127 LYS A C 1
ATOM 1035 O O . LYS A 1 127 ? 4.652 14.387 14.658 1.00 87.19 127 LYS A O 1
ATOM 1040 N N . GLY A 1 128 ? 6.233 12.874 15.089 1.00 86.88 128 GLY A N 1
ATOM 1041 C CA . GLY A 1 128 ? 7.370 13.778 14.907 1.00 86.88 128 GLY A CA 1
ATOM 1042 C C . GLY A 1 128 ? 7.772 13.962 13.442 1.00 86.88 128 GLY A C 1
ATOM 1043 O O . GLY A 1 128 ? 8.371 14.980 13.112 1.00 86.88 128 GLY A O 1
ATOM 1044 N N . SER A 1 129 ? 7.445 12.998 12.578 1.00 81.88 129 SER A N 1
ATOM 1045 C CA . SER A 1 129 ? 7.730 13.025 11.135 1.00 81.88 129 SER A CA 1
ATOM 1046 C C . SER A 1 129 ? 6.480 13.177 10.269 1.00 81.88 129 SER A C 1
ATOM 1048 O O . SER A 1 129 ? 6.606 13.489 9.089 1.00 81.88 129 SER A O 1
ATOM 1050 N N . THR A 1 130 ? 5.294 12.976 10.847 1.00 90.12 130 THR A N 1
ATOM 1051 C CA . THR A 1 130 ? 4.024 12.936 10.119 1.00 90.12 130 THR A CA 1
ATOM 1052 C C . THR A 1 130 ? 2.971 13.789 10.823 1.00 90.12 130 THR A C 1
ATOM 1054 O O . THR A 1 130 ? 2.707 13.611 12.014 1.00 90.12 130 THR A O 1
ATOM 1057 N N . SER A 1 131 ? 2.330 14.695 10.082 1.00 95.06 131 SER A N 1
ATOM 1058 C CA . SER A 1 131 ? 1.236 15.532 10.583 1.00 95.06 131 SER A CA 1
ATOM 1059 C C . SER A 1 131 ? -0.110 14.928 10.188 1.00 95.06 131 SER A C 1
ATOM 1061 O O . SER A 1 131 ? -0.664 15.253 9.140 1.00 95.06 131 SER A O 1
ATOM 1063 N N . PHE A 1 132 ? -0.649 14.029 11.019 1.00 96.75 132 PHE A N 1
ATOM 1064 C CA . PHE A 1 132 ? -1.918 13.352 10.712 1.00 96.75 132 PHE A CA 1
ATOM 1065 C C . PHE A 1 132 ? -3.095 14.321 10.577 1.00 96.75 132 PHE A C 1
ATOM 1067 O O . PHE A 1 132 ? -3.929 14.129 9.700 1.00 96.75 132 PHE A O 1
ATOM 1074 N N . ASP A 1 133 ? -3.159 15.372 11.399 1.00 96.56 133 ASP A N 1
ATOM 1075 C CA . ASP A 1 133 ? -4.229 16.372 11.312 1.00 96.56 133 ASP A CA 1
ATOM 1076 C C . ASP A 1 133 ? -4.246 17.074 9.950 1.00 96.56 133 ASP A C 1
ATOM 1078 O O . ASP A 1 133 ? -5.285 17.119 9.289 1.00 96.56 133 ASP A O 1
ATOM 1082 N N . GLU A 1 134 ? -3.093 17.580 9.512 1.00 96.88 134 GLU A N 1
ATOM 1083 C CA . GLU A 1 134 ? -2.957 18.276 8.229 1.00 96.88 134 GLU A CA 1
ATOM 1084 C C . GLU A 1 134 ? -3.098 17.309 7.048 1.00 96.88 134 GLU A C 1
ATOM 1086 O O . GLU A 1 134 ? -3.775 17.623 6.068 1.00 96.88 134 GLU A O 1
ATOM 1091 N N . GLY A 1 135 ? -2.526 16.106 7.156 1.00 96.88 135 GLY A N 1
ATOM 1092 C CA . GLY A 1 135 ? -2.644 15.063 6.141 1.00 96.88 135 GLY A CA 1
ATOM 1093 C C . GLY A 1 135 ? -4.096 14.632 5.918 1.00 96.88 135 GLY A C 1
ATOM 1094 O O . GLY A 1 135 ? -4.538 14.543 4.775 1.00 96.88 135 GLY A O 1
ATOM 1095 N N . ILE A 1 136 ? -4.879 14.445 6.990 1.00 97.69 136 ILE A N 1
ATOM 1096 C CA . ILE A 1 136 ? -6.313 14.117 6.904 1.00 97.69 136 ILE A CA 1
ATOM 1097 C C . ILE A 1 136 ? -7.116 15.289 6.319 1.00 97.69 136 ILE A C 1
ATOM 1099 O O . ILE A 1 136 ? -8.014 15.072 5.507 1.00 97.69 136 ILE A O 1
ATOM 1103 N N . GLN A 1 137 ? -6.802 16.538 6.678 1.00 97.06 137 GLN A N 1
ATOM 1104 C CA . GLN A 1 137 ? -7.463 17.710 6.080 1.00 97.06 137 GLN A CA 1
ATOM 1105 C C . GLN A 1 137 ? -7.184 17.839 4.574 1.00 97.06 137 GLN A C 1
ATOM 1107 O O . GLN A 1 137 ? -8.029 18.337 3.830 1.00 97.06 137 GLN A O 1
ATOM 1112 N N . ASN A 1 138 ? -6.033 17.340 4.121 1.00 96.94 138 ASN A N 1
ATOM 1113 C CA . ASN A 1 138 ? -5.570 17.382 2.736 1.00 96.94 138 ASN A CA 1
ATOM 1114 C C . ASN A 1 138 ? -5.600 15.993 2.064 1.00 96.94 138 ASN A C 1
ATOM 1116 O O . ASN A 1 138 ? -4.859 15.735 1.116 1.00 96.94 138 ASN A O 1
ATOM 1120 N N . ILE A 1 139 ? -6.483 15.096 2.519 1.00 96.69 139 ILE A N 1
ATOM 1121 C CA . ILE A 1 139 ? -6.473 13.671 2.145 1.00 96.69 139 ILE A CA 1
ATOM 1122 C C . ILE A 1 139 ? -6.579 13.414 0.635 1.00 96.69 139 ILE A C 1
ATOM 1124 O O . ILE A 1 139 ? -6.006 12.455 0.126 1.00 96.69 139 ILE A O 1
ATOM 1128 N N . GLN A 1 140 ? -7.257 14.296 -0.107 1.00 95.75 140 GLN A N 1
ATOM 1129 C CA . GLN A 1 140 ? -7.442 14.149 -1.554 1.00 95.75 140 GLN A CA 1
ATOM 1130 C C . GLN A 1 140 ? -6.126 14.212 -2.340 1.00 95.75 140 GLN A C 1
ATOM 1132 O O . GLN A 1 140 ? -6.036 13.628 -3.417 1.00 95.75 140 GLN A O 1
ATOM 1137 N N . TYR A 1 141 ? -5.089 14.867 -1.807 1.00 96.81 141 TYR A N 1
ATOM 1138 C CA . TYR A 1 141 ? -3.775 14.884 -2.449 1.00 96.81 141 TYR A CA 1
ATOM 1139 C C . TYR A 1 141 ? -3.150 13.483 -2.489 1.00 96.81 141 TYR A C 1
ATOM 1141 O O . TYR A 1 141 ? -2.514 13.130 -3.476 1.00 96.81 141 TYR A O 1
ATOM 1149 N N . TYR A 1 142 ? -3.428 12.636 -1.497 1.00 96.44 142 TYR A N 1
ATOM 1150 C CA . TYR A 1 142 ? -2.952 11.252 -1.449 1.00 96.44 142 TYR A CA 1
ATOM 1151 C C . TYR A 1 142 ? -3.692 10.313 -2.424 1.00 96.44 142 TYR A C 1
ATOM 1153 O O . TYR A 1 142 ? -3.348 9.137 -2.525 1.00 96.44 142 TYR A O 1
ATOM 1161 N N . GLU A 1 143 ? -4.697 10.791 -3.171 1.00 95.62 143 GLU A N 1
ATOM 1162 C CA . GLU A 1 143 ? -5.369 10.004 -4.219 1.00 95.62 143 GLU A CA 1
ATOM 1163 C C . GLU A 1 143 ? -4.550 9.918 -5.521 1.00 95.62 143 GLU A C 1
ATOM 1165 O O . GLU A 1 143 ? -4.883 9.118 -6.387 1.00 95.62 143 GLU A O 1
ATOM 1170 N N . SER A 1 144 ? -3.471 10.695 -5.684 1.00 95.06 144 SER A N 1
ATOM 1171 C CA . SER A 1 144 ? -2.653 10.706 -6.910 1.00 95.06 144 SER A CA 1
ATOM 1172 C C . SER A 1 144 ? -1.169 10.918 -6.615 1.00 95.06 144 SER A C 1
ATOM 1174 O O . SER A 1 144 ? -0.824 11.505 -5.594 1.00 95.06 144 SER A O 1
ATOM 1176 N N . TYR A 1 145 ? -0.290 10.482 -7.522 1.00 92.62 145 TYR A N 1
ATOM 1177 C CA . TYR A 1 145 ? 1.159 10.683 -7.383 1.00 92.62 145 TYR A CA 1
ATOM 1178 C C . TYR A 1 145 ? 1.533 12.172 -7.350 1.00 92.62 145 TYR A C 1
ATOM 1180 O O . TYR A 1 145 ? 2.271 12.602 -6.467 1.00 92.62 145 TYR A O 1
ATOM 1188 N N . ASP A 1 146 ? 0.986 12.979 -8.265 1.00 94.19 146 ASP A N 1
ATOM 1189 C CA . ASP A 1 146 ? 1.244 14.426 -8.303 1.00 94.19 146 ASP A CA 1
ATOM 1190 C C . ASP A 1 146 ? 0.749 15.123 -7.033 1.00 94.19 146 ASP A C 1
ATOM 1192 O O . ASP A 1 146 ? 1.437 15.979 -6.473 1.00 94.19 146 ASP A O 1
ATOM 1196 N N . GLY A 1 147 ? -0.433 14.727 -6.553 1.00 96.06 147 GLY A N 1
ATOM 1197 C CA . GLY A 1 147 ? -0.979 15.247 -5.311 1.00 96.06 147 GLY A CA 1
ATOM 1198 C C . GLY A 1 147 ? -0.089 14.894 -4.121 1.00 96.06 147 GLY A C 1
ATOM 1199 O O . GLY A 1 147 ? 0.313 15.798 -3.390 1.00 96.06 147 GLY A O 1
ATOM 1200 N N . PHE A 1 148 ? 0.295 13.625 -3.974 1.00 95.94 148 PHE A N 1
ATOM 1201 C CA . PHE A 1 148 ? 1.184 13.168 -2.909 1.00 95.94 148 PHE A CA 1
ATOM 1202 C C . PHE A 1 148 ? 2.512 13.930 -2.919 1.00 95.94 148 PHE A C 1
ATOM 1204 O O . PHE A 1 148 ? 2.910 14.483 -1.895 1.00 95.94 148 PHE A O 1
ATOM 1211 N N . ASN A 1 149 ? 3.151 14.051 -4.085 1.00 95.00 149 ASN A N 1
ATOM 1212 C CA . ASN A 1 149 ? 4.415 14.772 -4.238 1.00 95.00 149 ASN A CA 1
ATOM 1213 C C . ASN A 1 149 ? 4.311 16.244 -3.804 1.00 95.00 149 ASN A C 1
ATOM 1215 O O . ASN A 1 149 ? 5.286 16.809 -3.315 1.00 95.00 149 ASN A O 1
ATOM 1219 N N . SER A 1 150 ? 3.136 16.866 -3.949 1.00 95.94 150 SER A N 1
ATOM 1220 C CA . SER A 1 150 ? 2.913 18.253 -3.525 1.00 95.94 150 SER A CA 1
ATOM 1221 C C . SER A 1 150 ? 2.746 18.435 -2.010 1.00 95.94 150 SER A C 1
ATOM 1223 O O . SER A 1 150 ? 2.911 19.552 -1.519 1.00 95.94 150 SER A O 1
ATOM 1225 N N . VAL A 1 151 ? 2.438 17.364 -1.268 1.00 95.31 151 VAL A N 1
ATOM 1226 C CA . VAL A 1 151 ? 2.155 17.423 0.178 1.00 95.31 151 VAL A CA 1
ATOM 1227 C C . VAL A 1 151 ? 3.119 16.614 1.043 1.00 95.31 151 VAL A C 1
ATOM 1229 O O . VAL A 1 151 ? 3.159 16.829 2.253 1.00 95.31 151 VAL A O 1
ATOM 1232 N N . PHE A 1 152 ? 3.922 15.724 0.455 1.00 93.62 152 PHE A N 1
ATOM 1233 C CA . PHE A 1 152 ? 4.820 14.834 1.193 1.00 93.62 152 PHE A CA 1
ATOM 1234 C C . PHE A 1 152 ? 5.786 15.596 2.110 1.00 93.62 152 PHE A C 1
ATOM 1236 O O . PHE A 1 152 ? 5.868 15.294 3.296 1.00 93.62 152 PHE A O 1
ATOM 1243 N N . GLU A 1 153 ? 6.464 16.631 1.607 1.00 93.44 153 GLU A N 1
ATOM 1244 C CA . GLU A 1 153 ? 7.390 17.433 2.425 1.00 93.44 153 GLU A CA 1
ATOM 1245 C C . GLU A 1 153 ? 6.681 18.300 3.479 1.00 93.44 153 GLU A C 1
ATOM 1247 O O . GLU A 1 153 ? 7.314 18.765 4.426 1.00 93.44 153 GLU A O 1
ATOM 1252 N N . LEU A 1 154 ? 5.373 18.533 3.322 1.00 92.62 154 LEU A N 1
ATOM 1253 C CA . LEU A 1 154 ? 4.584 19.375 4.221 1.00 92.62 154 LEU A CA 1
ATOM 1254 C C . LEU A 1 154 ? 4.000 18.569 5.384 1.00 92.62 154 LEU A C 1
ATOM 1256 O O . LEU A 1 154 ? 4.035 19.025 6.527 1.00 92.62 154 LEU A O 1
ATOM 1260 N N . TYR A 1 155 ? 3.445 17.390 5.090 1.00 92.88 155 TYR A N 1
ATOM 1261 C CA . TYR A 1 155 ? 2.624 16.622 6.034 1.00 92.88 155 TYR A CA 1
ATOM 1262 C C . TYR A 1 155 ? 3.129 15.193 6.269 1.00 92.88 155 TYR A C 1
ATOM 1264 O O . TYR A 1 155 ? 2.668 14.533 7.202 1.00 92.88 155 TYR A O 1
ATOM 1272 N N . GLY A 1 156 ? 4.097 14.732 5.474 1.00 92.38 156 GLY A N 1
ATOM 1273 C CA . GLY A 1 156 ? 4.611 13.368 5.503 1.00 92.38 156 GLY A CA 1
ATOM 1274 C C . GLY A 1 156 ? 3.719 12.369 4.765 1.00 92.38 156 GLY A C 1
ATOM 1275 O O . GLY A 1 156 ? 2.706 12.714 4.146 1.00 92.38 156 GLY A O 1
ATOM 1276 N N . ASP A 1 157 ? 4.109 11.101 4.842 1.00 94.88 157 ASP A N 1
ATOM 1277 C CA . ASP A 1 157 ? 3.347 9.981 4.300 1.00 94.88 157 ASP A CA 1
ATOM 1278 C C . ASP A 1 157 ? 2.399 9.402 5.364 1.00 94.88 157 ASP A C 1
ATOM 1280 O O . ASP A 1 157 ? 2.835 8.827 6.361 1.00 94.88 157 ASP A O 1
ATOM 1284 N N . ILE A 1 158 ? 1.088 9.554 5.145 1.00 96.75 158 ILE A N 1
ATOM 1285 C CA . ILE A 1 158 ? 0.036 8.972 5.997 1.00 96.75 158 ILE A CA 1
ATOM 1286 C C . ILE A 1 158 ? -0.590 7.711 5.387 1.00 96.75 158 ILE A C 1
ATOM 1288 O O . ILE A 1 158 ? -1.557 7.182 5.930 1.00 96.75 158 ILE A O 1
ATOM 1292 N N . THR A 1 159 ? -0.097 7.214 4.254 1.00 97.50 159 THR A N 1
ATOM 1293 C CA . THR A 1 159 ? -0.786 6.165 3.491 1.00 97.50 159 THR A CA 1
ATOM 1294 C C . THR A 1 159 ? -0.757 4.802 4.185 1.00 97.50 159 THR A C 1
ATOM 1296 O O . THR A 1 159 ? -1.758 4.082 4.141 1.00 97.50 159 THR A O 1
ATOM 1299 N N . ILE A 1 160 ? 0.309 4.471 4.927 1.00 97.88 160 ILE A N 1
ATOM 1300 C CA . ILE A 1 160 ? 0.306 3.297 5.820 1.00 97.88 160 ILE A CA 1
ATOM 1301 C C . ILE A 1 160 ? -0.763 3.468 6.902 1.00 97.88 160 ILE A C 1
ATOM 1303 O O . ILE A 1 160 ? -1.567 2.565 7.122 1.00 97.88 160 ILE A O 1
ATOM 1307 N N . PHE A 1 161 ? -0.828 4.639 7.544 1.00 98.50 161 PHE A N 1
ATOM 1308 C CA . PHE A 1 161 ? -1.862 4.937 8.536 1.00 98.50 161 PHE A CA 1
ATOM 1309 C C . PHE A 1 161 ? -3.273 4.753 7.956 1.00 98.50 161 PHE A C 1
ATOM 1311 O O . PHE A 1 161 ? -4.090 4.078 8.576 1.00 98.50 161 PHE A O 1
ATOM 1318 N N . MET A 1 162 ? -3.534 5.238 6.737 1.00 98.56 162 MET A N 1
ATOM 1319 C CA . MET A 1 162 ? -4.816 5.036 6.049 1.00 98.56 162 MET A CA 1
ATOM 1320 C C . MET A 1 162 ? -5.149 3.549 5.860 1.00 98.56 162 MET A C 1
ATOM 1322 O O . MET A 1 162 ? -6.261 3.126 6.176 1.00 98.56 162 MET A O 1
ATOM 1326 N N . ASN A 1 163 ? -4.198 2.740 5.386 1.00 98.56 163 ASN A N 1
ATOM 1327 C CA . ASN A 1 163 ? -4.415 1.308 5.155 1.00 98.56 163 ASN A CA 1
ATOM 1328 C C . ASN A 1 163 ? -4.641 0.531 6.460 1.00 98.56 163 ASN A C 1
ATOM 1330 O O . ASN A 1 163 ? -5.535 -0.315 6.534 1.00 98.56 163 ASN A O 1
ATOM 1334 N N . LEU A 1 164 ? -3.892 0.850 7.517 1.00 98.69 164 LEU A N 1
ATOM 1335 C CA . LEU A 1 164 ? -4.085 0.227 8.826 1.00 98.69 164 LEU A CA 1
ATOM 1336 C C . LEU A 1 164 ? -5.411 0.654 9.478 1.00 98.69 164 LEU A C 1
ATOM 1338 O O . LEU A 1 164 ? -6.111 -0.182 10.053 1.00 98.69 164 LEU A O 1
ATOM 1342 N N . SER A 1 165 ? -5.807 1.925 9.345 1.00 98.75 165 SER A N 1
ATOM 1343 C CA . SER A 1 165 ? -7.128 2.399 9.770 1.00 98.75 165 SER A CA 1
ATOM 1344 C C . SER A 1 165 ? -8.249 1.692 9.015 1.00 98.75 165 SER A C 1
ATOM 134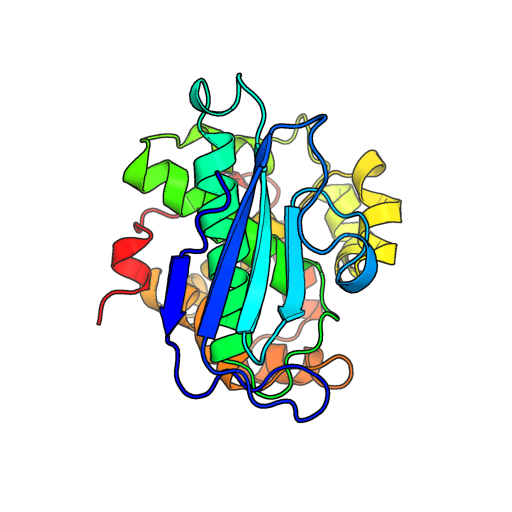6 O O . SER A 1 165 ? -9.220 1.274 9.639 1.00 98.75 165 SER A O 1
ATOM 1348 N N . LEU A 1 166 ? -8.114 1.484 7.701 1.00 98.81 166 LEU A N 1
ATOM 1349 C CA . LEU A 1 166 ? -9.092 0.726 6.917 1.00 98.81 166 LEU A CA 1
ATOM 1350 C C . LEU A 1 166 ? -9.223 -0.713 7.431 1.00 98.81 166 LEU A C 1
ATOM 1352 O O . LEU A 1 166 ? -10.336 -1.183 7.671 1.00 98.81 166 LEU A O 1
ATOM 1356 N N . ALA A 1 167 ? -8.099 -1.389 7.691 1.00 98.69 167 ALA A N 1
ATOM 1357 C CA . ALA A 1 167 ? -8.108 -2.735 8.259 1.00 98.69 167 ALA A CA 1
ATOM 1358 C C . ALA A 1 167 ? -8.799 -2.771 9.629 1.00 98.69 167 ALA A C 1
ATOM 1360 O O . ALA A 1 167 ? -9.530 -3.721 9.934 1.00 98.69 167 ALA A O 1
ATOM 1361 N N . LYS A 1 168 ? -8.596 -1.733 10.449 1.00 98.69 168 LYS A N 1
ATOM 1362 C CA . LYS A 1 168 ? -9.230 -1.598 11.760 1.00 98.69 168 LYS A CA 1
ATOM 1363 C C . LYS A 1 168 ? -10.736 -1.342 11.658 1.00 98.69 168 LYS A C 1
ATOM 1365 O O . LYS A 1 168 ? -11.494 -1.990 12.373 1.00 98.69 168 LYS A O 1
ATOM 1370 N N . ILE A 1 169 ? -11.181 -0.501 10.726 1.00 98.62 169 ILE A N 1
ATOM 1371 C CA . ILE A 1 169 ? -12.609 -0.257 10.469 1.00 98.62 169 ILE A CA 1
ATOM 1372 C C . ILE A 1 169 ? -13.311 -1.553 10.049 1.00 98.62 169 ILE A C 1
ATOM 1374 O O . ILE A 1 169 ? -14.379 -1.866 10.570 1.00 98.62 169 ILE A O 1
ATOM 1378 N N . LEU A 1 170 ? -12.698 -2.347 9.166 1.00 98.69 170 LEU A N 1
ATOM 1379 C CA . LEU A 1 170 ? -13.239 -3.651 8.768 1.00 98.69 170 LEU A CA 1
ATOM 1380 C C . LEU A 1 170 ? -13.323 -4.626 9.957 1.00 98.69 170 LEU A C 1
ATOM 1382 O O . LEU A 1 170 ? -14.297 -5.370 10.080 1.00 98.69 170 LEU A O 1
ATOM 1386 N N . GLN A 1 171 ? -12.348 -4.593 10.874 1.00 98.50 171 GLN A N 1
ATOM 1387 C CA . GLN A 1 171 ? -12.416 -5.387 12.108 1.00 98.50 171 GLN A CA 1
ATOM 1388 C C . GLN A 1 171 ? -13.567 -4.944 13.013 1.00 98.50 171 GLN A C 1
ATOM 1390 O O . GLN A 1 171 ? -14.288 -5.779 13.559 1.00 98.50 171 GLN A O 1
ATOM 1395 N N . ASP A 1 172 ? -13.785 -3.635 13.134 1.00 97.56 172 ASP A N 1
ATOM 1396 C CA . ASP A 1 172 ? -14.884 -3.073 13.922 1.00 97.56 172 ASP A CA 1
ATOM 1397 C C . ASP A 1 172 ? -16.262 -3.389 13.289 1.00 97.56 172 ASP A C 1
ATOM 1399 O O . ASP A 1 172 ? -17.275 -3.423 13.987 1.00 97.56 172 ASP A O 1
ATOM 1403 N N . GLN A 1 173 ? -16.302 -3.720 11.990 1.00 97.00 173 GLN A N 1
ATOM 1404 C CA . GLN A 1 173 ? -17.465 -4.287 11.288 1.00 97.00 173 GLN A CA 1
ATOM 1405 C C . GLN A 1 173 ? -17.613 -5.817 11.459 1.00 97.00 173 GLN A C 1
ATOM 1407 O O . GLN A 1 173 ? -18.504 -6.428 10.864 1.00 97.00 173 GLN A O 1
ATOM 1412 N N . GLY A 1 174 ? -16.767 -6.453 12.274 1.00 98.12 174 GLY A N 1
ATOM 1413 C CA . GLY A 1 174 ? -16.852 -7.874 12.621 1.00 98.12 174 GLY A CA 1
ATOM 1414 C C . GLY A 1 174 ? -15.962 -8.805 11.796 1.00 98.12 174 GLY A C 1
ATOM 1415 O O . GLY A 1 174 ? -16.107 -10.022 11.919 1.00 98.12 174 GLY A O 1
ATOM 1416 N N . LYS A 1 175 ? -15.054 -8.276 10.966 1.00 98.50 175 LYS A N 1
ATOM 1417 C CA . LYS A 1 175 ? -14.029 -9.083 10.286 1.00 98.50 175 LYS A CA 1
ATOM 1418 C C . LYS A 1 175 ? -12.888 -9.432 11.242 1.00 98.50 175 LYS A C 1
ATOM 1420 O O . LYS A 1 175 ? -12.560 -8.684 12.159 1.00 98.50 175 LYS A O 1
ATOM 1425 N N . THR A 1 176 ? -12.242 -10.567 11.022 1.00 98.31 176 THR A N 1
ATOM 1426 C CA . THR A 1 176 ? -10.943 -10.847 11.645 1.00 98.31 176 THR A CA 1
ATOM 1427 C C . THR A 1 176 ? -9.848 -9.989 11.009 1.00 98.31 176 THR A C 1
ATOM 1429 O O . THR A 1 176 ? -9.981 -9.538 9.875 1.00 98.31 176 THR A O 1
ATOM 1432 N N . GLU A 1 177 ? -8.723 -9.804 11.703 1.00 98.00 177 GLU A N 1
ATOM 1433 C CA . GLU A 1 177 ? -7.573 -9.067 11.157 1.00 98.00 177 GLU A CA 1
ATOM 1434 C C . GLU A 1 177 ? -7.065 -9.676 9.831 1.00 98.00 177 GLU A C 1
ATOM 1436 O O . GLU A 1 177 ? -6.791 -8.938 8.885 1.00 98.00 177 GLU A O 1
ATOM 1441 N N . LYS A 1 178 ? -7.031 -11.018 9.720 1.00 98.06 178 LYS A N 1
ATOM 1442 C CA . LYS A 1 178 ? -6.697 -11.734 8.470 1.00 98.06 178 LYS A CA 1
ATOM 1443 C C . LYS A 1 178 ? -7.665 -11.363 7.347 1.00 98.06 178 LYS A C 1
ATOM 1445 O O . LYS A 1 178 ? -7.226 -10.993 6.265 1.00 98.06 178 LYS A O 1
ATOM 1450 N N . GLU A 1 179 ? -8.970 -11.461 7.597 1.00 98.25 179 GLU A N 1
ATOM 1451 C CA . GLU A 1 179 ? -9.993 -11.147 6.593 1.00 98.25 179 GLU A CA 1
ATOM 1452 C C . GLU A 1 179 ? -9.924 -9.686 6.152 1.00 98.25 179 GLU A C 1
ATOM 1454 O O . GLU A 1 179 ? -9.985 -9.423 4.955 1.00 98.25 179 GLU A O 1
ATOM 1459 N N . SER A 1 180 ? -9.738 -8.746 7.082 1.00 98.62 180 SER A N 1
ATOM 1460 C CA . SER A 1 180 ? -9.593 -7.327 6.754 1.00 98.62 180 SER A CA 1
ATOM 1461 C C . SER A 1 180 ? -8.446 -7.081 5.776 1.00 98.62 180 SER A C 1
ATOM 1463 O O . SER A 1 180 ? -8.641 -6.414 4.762 1.00 98.62 180 SER A O 1
ATOM 1465 N N . PHE A 1 181 ? -7.267 -7.656 6.032 1.00 98.56 181 PHE A N 1
ATOM 1466 C CA . PHE A 1 181 ? -6.132 -7.503 5.122 1.00 98.56 181 PHE A CA 1
ATOM 1467 C C . PHE A 1 181 ? -6.327 -8.229 3.791 1.00 98.56 181 PHE A C 1
ATOM 1469 O O . PHE A 1 181 ? -5.950 -7.674 2.764 1.00 98.56 181 PHE A O 1
ATOM 1476 N N . LYS A 1 182 ? -6.966 -9.407 3.762 1.00 97.81 182 LYS A N 1
ATOM 1477 C CA . LYS A 1 182 ? -7.297 -10.075 2.489 1.00 97.81 182 LYS A CA 1
ATOM 1478 C C . LYS A 1 182 ? -8.262 -9.247 1.638 1.00 97.81 182 LYS A C 1
ATOM 1480 O O . LYS A 1 182 ? -8.072 -9.154 0.431 1.00 97.81 182 LYS A O 1
ATOM 1485 N N . ILE A 1 183 ? -9.246 -8.584 2.247 1.00 98.38 183 ILE A N 1
ATOM 1486 C CA . ILE A 1 183 ? -10.161 -7.705 1.506 1.00 98.38 183 ILE A CA 1
ATOM 1487 C C . ILE A 1 183 ? -9.388 -6.524 0.887 1.00 98.38 183 ILE A C 1
ATOM 1489 O O . ILE A 1 183 ? -9.580 -6.209 -0.286 1.00 98.38 183 ILE A O 1
ATOM 1493 N N . ILE A 1 184 ? -8.480 -5.903 1.651 1.00 98.38 184 ILE A N 1
ATOM 1494 C CA . ILE A 1 184 ? -7.681 -4.744 1.207 1.00 98.38 184 ILE A CA 1
ATOM 1495 C C . ILE A 1 184 ? -6.668 -5.126 0.122 1.00 98.38 184 ILE A C 1
ATOM 1497 O O . ILE A 1 184 ? -6.584 -4.449 -0.902 1.00 98.38 184 ILE A O 1
ATOM 1501 N N . PHE A 1 185 ? -5.903 -6.196 0.344 1.00 97.75 185 PHE A N 1
ATOM 1502 C CA . PHE A 1 185 ? -4.781 -6.585 -0.511 1.00 97.75 185 PHE A CA 1
ATOM 1503 C C . PHE A 1 185 ? -5.165 -7.526 -1.650 1.00 97.75 185 PHE A C 1
ATOM 1505 O O . PHE A 1 185 ? -4.376 -7.676 -2.580 1.00 97.75 185 PHE A O 1
ATOM 1512 N N . GLU A 1 186 ? -6.343 -8.155 -1.606 1.00 96.38 186 GLU A N 1
ATOM 1513 C CA . GLU A 1 186 ? -6.788 -9.058 -2.666 1.00 96.38 186 GLU A CA 1
ATOM 1514 C C . GLU A 1 186 ? -8.124 -8.666 -3.290 1.00 96.38 186 GLU A C 1
ATOM 1516 O O . GLU A 1 186 ? -8.192 -8.427 -4.497 1.00 96.38 186 GLU A O 1
ATOM 1521 N N . ASP A 1 187 ? -9.200 -8.640 -2.500 1.00 97.50 187 ASP A N 1
ATOM 1522 C CA . ASP A 1 187 ? -10.558 -8.546 -3.052 1.00 97.50 187 ASP A CA 1
ATOM 1523 C C . ASP A 1 187 ? -10.804 -7.201 -3.740 1.00 97.50 187 ASP A C 1
ATOM 1525 O O . ASP A 1 187 ? -11.455 -7.153 -4.788 1.00 97.50 187 ASP A O 1
ATOM 1529 N N . PHE A 1 188 ? -10.213 -6.123 -3.213 1.00 96.88 188 PHE A N 1
ATOM 1530 C CA . PHE A 1 188 ? -10.232 -4.821 -3.869 1.00 96.88 188 PHE A CA 1
ATOM 1531 C C . PHE A 1 188 ? -9.624 -4.885 -5.275 1.00 96.88 188 PHE A C 1
ATOM 1533 O O . PHE A 1 188 ? -10.261 -4.438 -6.224 1.00 96.88 188 PHE A O 1
ATOM 1540 N N . TRP A 1 189 ? -8.458 -5.508 -5.452 1.00 95.00 189 TRP A N 1
ATOM 1541 C CA . TRP A 1 189 ? -7.796 -5.596 -6.761 1.00 95.00 189 TRP A CA 1
ATOM 1542 C C . TRP A 1 189 ? -8.496 -6.557 -7.721 1.00 95.00 189 TRP A C 1
ATOM 1544 O O . TRP A 1 189 ? -8.653 -6.230 -8.894 1.00 95.00 189 TRP A O 1
ATOM 1554 N N . LYS A 1 190 ? -9.037 -7.676 -7.223 1.00 94.94 190 LYS A N 1
ATOM 1555 C CA . LYS A 1 190 ? -9.872 -8.600 -8.019 1.00 94.94 190 LYS A CA 1
ATOM 1556 C C . LYS A 1 190 ? -11.139 -7.935 -8.571 1.00 94.94 190 LYS A C 1
ATOM 1558 O O . LYS A 1 190 ? -11.732 -8.432 -9.529 1.00 94.94 190 LYS A O 1
ATOM 1563 N N . SER A 1 191 ? -11.568 -6.815 -7.982 1.00 94.06 191 SER A N 1
ATOM 1564 C CA . SER A 1 191 ? -12.700 -6.024 -8.474 1.00 94.06 191 SER A CA 1
ATOM 1565 C C . SER A 1 191 ? -12.383 -5.183 -9.725 1.00 94.06 191 SER A C 1
ATOM 1567 O O . SER A 1 191 ? -13.300 -4.586 -10.295 1.00 94.06 191 SER A O 1
ATOM 1569 N N . ASN A 1 192 ? -11.121 -5.196 -10.180 1.00 92.12 192 ASN A N 1
ATOM 1570 C CA . ASN A 1 192 ? -10.570 -4.432 -11.304 1.00 92.12 192 ASN A CA 1
ATOM 1571 C C . ASN A 1 192 ? -10.798 -2.912 -11.165 1.00 92.12 192 ASN A C 1
ATOM 1573 O O . ASN A 1 192 ? -11.476 -2.302 -12.005 1.00 92.12 192 ASN A O 1
ATOM 1577 N N . PRO A 1 193 ? -10.295 -2.294 -10.078 1.00 92.50 193 PRO A N 1
ATOM 1578 C CA . PRO A 1 193 ? -10.375 -0.857 -9.899 1.00 92.50 193 PRO A CA 1
ATOM 1579 C C . PRO A 1 193 ? -9.495 -0.149 -10.937 1.00 92.50 193 PRO A C 1
ATOM 1581 O O . PRO A 1 193 ? -8.397 -0.601 -11.261 1.00 92.50 193 PRO A O 1
ATOM 1584 N N . ASN A 1 194 ? -9.981 0.982 -11.434 1.00 89.56 194 ASN A N 1
ATOM 1585 C CA . ASN A 1 194 ? -9.286 1.868 -12.360 1.00 89.56 194 ASN A CA 1
ATOM 1586 C C . ASN A 1 194 ? -9.562 3.333 -11.999 1.00 89.56 194 ASN A C 1
ATOM 1588 O O . ASN A 1 194 ? -10.338 3.618 -11.076 1.00 89.56 194 ASN A O 1
ATOM 1592 N N . ARG A 1 195 ? -8.957 4.270 -12.735 1.00 87.50 195 ARG A N 1
ATOM 1593 C CA . ARG A 1 195 ? -9.072 5.706 -12.447 1.00 87.50 195 ARG A CA 1
ATOM 1594 C C . ARG A 1 195 ? -10.522 6.190 -12.325 1.00 87.50 195 ARG A C 1
ATOM 1596 O O . ARG A 1 195 ? -10.822 7.033 -11.478 1.00 87.50 195 ARG A O 1
ATOM 1603 N N . ASP A 1 196 ? -11.412 5.654 -13.152 1.00 90.19 196 ASP A N 1
ATOM 1604 C CA . ASP A 1 196 ? -12.792 6.121 -13.270 1.00 90.19 196 ASP A CA 1
ATOM 1605 C C . ASP A 1 196 ? -13.738 5.474 -12.249 1.00 90.19 196 ASP A C 1
ATOM 1607 O O . ASP A 1 196 ? -14.759 6.067 -11.894 1.00 90.19 196 ASP A O 1
ATOM 1611 N N . ASN A 1 197 ? -13.431 4.261 -11.775 1.00 93.38 197 ASN A N 1
ATOM 1612 C CA . ASN A 1 197 ? -14.367 3.457 -10.983 1.00 93.38 197 ASN A CA 1
ATOM 1613 C C . ASN A 1 197 ? -13.905 3.148 -9.549 1.00 93.38 197 ASN A C 1
ATOM 1615 O O . ASN A 1 197 ? -14.709 2.632 -8.766 1.00 93.38 197 ASN A O 1
ATOM 1619 N N . TRP A 1 198 ? -12.652 3.442 -9.178 1.00 94.69 198 TRP A N 1
ATOM 1620 C CA . TRP A 1 198 ? -12.081 2.939 -7.923 1.00 94.69 198 TRP A CA 1
ATOM 1621 C C . TRP A 1 198 ? -12.853 3.386 -6.684 1.00 94.69 198 TRP A C 1
ATOM 1623 O O . TRP A 1 198 ? -12.932 2.632 -5.723 1.00 94.69 198 TRP A O 1
ATOM 1633 N N . LYS A 1 199 ? -13.466 4.578 -6.700 1.00 95.56 199 LYS A N 1
ATOM 1634 C CA . LYS A 1 199 ? -14.286 5.081 -5.584 1.00 95.56 199 LYS A CA 1
ATOM 1635 C C . LYS A 1 199 ? -15.550 4.245 -5.401 1.00 95.56 199 LYS A C 1
ATOM 1637 O O . LYS A 1 199 ? -15.906 3.900 -4.282 1.00 95.56 199 LYS A O 1
ATOM 1642 N N . THR A 1 200 ? -16.195 3.867 -6.503 1.00 96.50 200 THR A N 1
ATOM 1643 C CA . THR A 1 200 ? -17.337 2.947 -6.480 1.00 96.50 200 THR A CA 1
ATOM 1644 C C . THR A 1 200 ? -16.901 1.563 -6.006 1.00 96.50 200 THR A C 1
ATOM 1646 O O . THR A 1 200 ? -17.545 0.994 -5.130 1.00 96.50 200 THR A O 1
ATOM 1649 N N . LYS A 1 201 ? -15.770 1.048 -6.510 1.00 96.56 201 LYS A N 1
ATOM 1650 C CA . LYS A 1 201 ? -15.206 -0.239 -6.070 1.00 96.56 201 LYS A CA 1
ATOM 1651 C C . LYS A 1 201 ? -14.813 -0.250 -4.603 1.00 96.56 201 LYS A C 1
ATOM 1653 O O . LYS A 1 201 ? -15.075 -1.231 -3.918 1.00 96.56 201 LYS A O 1
ATOM 1658 N N . PHE A 1 202 ? -14.260 0.850 -4.108 1.00 97.56 202 PHE A N 1
ATOM 1659 C CA . PHE A 1 202 ? -13.951 1.039 -2.700 1.00 97.56 202 PHE A CA 1
ATOM 1660 C C . PHE A 1 202 ? -15.213 0.828 -1.857 1.00 97.56 202 PHE A C 1
ATOM 1662 O O . PHE A 1 202 ? -15.226 -0.013 -0.961 1.00 97.56 202 PHE A O 1
ATOM 1669 N N . SER A 1 203 ? -16.301 1.519 -2.196 1.00 98.31 203 SER A N 1
ATOM 1670 C CA . SER A 1 203 ? -17.545 1.419 -1.434 1.00 98.31 203 SER A CA 1
ATOM 1671 C C . SER A 1 203 ? -18.221 0.057 -1.541 1.00 98.31 203 SER A C 1
ATOM 1673 O O . SER A 1 203 ? -18.702 -0.451 -0.531 1.00 98.31 203 SER A O 1
ATOM 1675 N N . GLU A 1 204 ? -18.188 -0.579 -2.714 1.00 98.12 204 GLU A N 1
ATOM 1676 C CA . GLU A 1 204 ? -18.698 -1.943 -2.911 1.00 98.12 204 GLU A CA 1
ATOM 1677 C C . GLU A 1 204 ? -17.928 -2.983 -2.080 1.00 98.12 204 GLU A C 1
ATOM 1679 O O . GLU A 1 204 ? -18.542 -3.823 -1.422 1.00 98.12 204 GLU A O 1
ATOM 1684 N N . ILE A 1 205 ? -16.592 -2.938 -2.105 1.00 98.19 205 ILE A N 1
ATOM 1685 C CA . ILE A 1 205 ? -15.735 -3.965 -1.496 1.00 98.19 205 ILE A CA 1
ATOM 1686 C C . ILE A 1 205 ? -15.618 -3.788 0.017 1.00 98.19 205 ILE A C 1
ATOM 1688 O O . ILE A 1 205 ? -15.697 -4.765 0.762 1.00 98.19 205 ILE A O 1
ATOM 1692 N N . PHE A 1 206 ? -15.453 -2.551 0.485 1.00 98.31 206 PHE A N 1
ATOM 1693 C CA . PHE A 1 206 ? -15.279 -2.269 1.909 1.00 98.31 206 PHE A CA 1
ATOM 1694 C C . PHE A 1 206 ? -16.600 -2.019 2.639 1.00 98.31 206 PHE A C 1
ATOM 1696 O O . PHE A 1 206 ? -16.587 -1.859 3.859 1.00 9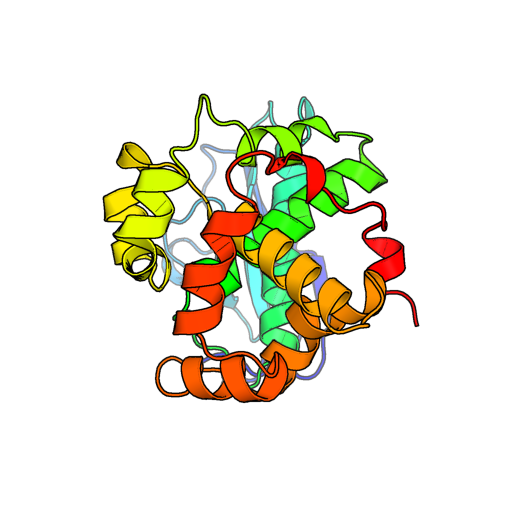8.31 206 PHE A O 1
ATOM 1703 N N . ASN A 1 207 ? -17.729 -1.987 1.915 1.00 97.44 207 ASN A N 1
ATOM 1704 C CA . ASN A 1 207 ? -19.043 -1.628 2.455 1.00 97.44 207 ASN A CA 1
ATOM 1705 C C . ASN A 1 207 ? -18.962 -0.331 3.289 1.00 97.44 207 ASN A C 1
ATOM 1707 O O . ASN A 1 207 ? -19.421 -0.264 4.432 1.00 97.44 207 ASN A O 1
ATOM 1711 N N . LEU A 1 208 ? -18.266 0.663 2.728 1.00 97.88 208 LEU A N 1
ATOM 1712 C CA . LEU A 1 208 ? -17.885 1.909 3.385 1.00 97.88 208 LEU A CA 1
ATOM 1713 C C . LEU A 1 208 ? -17.755 3.025 2.345 1.00 97.88 208 LEU A C 1
ATOM 1715 O O . LEU A 1 208 ? -16.975 2.925 1.398 1.00 97.88 208 LEU A O 1
ATOM 1719 N N . GLU A 1 209 ? -18.491 4.117 2.519 1.00 98.06 209 GLU A N 1
ATOM 1720 C CA . GLU A 1 209 ? -18.356 5.274 1.633 1.00 98.06 209 GLU A CA 1
ATOM 1721 C C . GLU A 1 209 ? -16.978 5.929 1.804 1.00 98.06 209 GLU A C 1
ATOM 1723 O O . GLU A 1 209 ? -16.487 6.084 2.923 1.00 98.06 209 GLU A O 1
ATOM 1728 N N . LEU A 1 210 ? -16.347 6.368 0.710 1.00 97.12 210 LEU A N 1
ATOM 1729 C CA . LEU A 1 210 ? -14.988 6.932 0.764 1.00 97.12 210 LEU A CA 1
ATOM 1730 C C . LEU A 1 210 ? -14.894 8.161 1.688 1.00 97.12 210 LEU A C 1
ATOM 1732 O O . LEU A 1 210 ? -13.954 8.303 2.466 1.00 97.12 210 LEU A O 1
ATOM 1736 N N . ASN A 1 211 ? -15.902 9.035 1.648 1.00 97.38 211 ASN A N 1
ATOM 1737 C CA . ASN A 1 211 ? -15.955 10.198 2.536 1.00 97.38 211 ASN A CA 1
ATOM 1738 C C . ASN A 1 211 ? -16.148 9.795 4.006 1.00 97.38 211 ASN A C 1
ATOM 1740 O O . ASN A 1 211 ? -15.616 10.460 4.892 1.00 97.38 211 ASN A O 1
ATOM 1744 N N . GLU A 1 212 ? -16.890 8.715 4.271 1.00 98.25 212 GLU A N 1
ATOM 1745 C CA . GLU A 1 212 ? -17.040 8.176 5.625 1.00 98.25 212 GLU A CA 1
ATOM 1746 C C . GLU A 1 212 ? -15.706 7.613 6.125 1.00 98.25 212 GLU A C 1
ATOM 1748 O O . GLU A 1 212 ? -15.303 7.895 7.253 1.00 98.25 212 GLU A O 1
ATOM 1753 N N . PHE A 1 213 ? -14.978 6.885 5.272 1.00 98.56 213 PHE A N 1
ATOM 1754 C CA . PHE A 1 213 ? -13.628 6.417 5.573 1.00 98.56 213 PHE A CA 1
ATOM 1755 C C . PHE A 1 213 ? -12.699 7.574 5.964 1.00 98.56 213 PHE A C 1
ATOM 1757 O O . PHE A 1 213 ? -12.094 7.535 7.035 1.00 98.56 213 PHE A O 1
ATOM 1764 N N . TYR A 1 214 ? -12.636 8.634 5.153 1.00 98.31 214 TYR A N 1
ATOM 1765 C CA . TYR A 1 214 ? -11.791 9.798 5.442 1.00 98.31 214 TYR A CA 1
ATOM 1766 C C . TYR A 1 214 ? -12.154 10.489 6.758 1.00 98.31 214 TYR A C 1
ATOM 1768 O O . TYR A 1 214 ? -11.268 10.925 7.490 1.00 98.31 214 TYR A O 1
ATOM 1776 N N . GLN A 1 215 ? -13.441 10.553 7.105 1.00 98.25 215 GLN A N 1
ATOM 1777 C CA . GLN A 1 215 ? -13.870 11.088 8.397 1.00 98.25 215 GLN A CA 1
ATOM 1778 C C . GLN A 1 215 ? -13.412 10.202 9.560 1.00 98.25 215 GLN A C 1
ATOM 1780 O O . GLN A 1 215 ? -12.858 10.729 10.529 1.00 98.25 215 GLN A O 1
ATOM 1785 N N . LYS A 1 216 ? -13.569 8.876 9.434 1.00 98.31 216 LYS A N 1
ATOM 1786 C CA . LYS A 1 216 ? -13.164 7.881 10.443 1.00 98.31 216 LYS A CA 1
ATOM 1787 C C . LYS A 1 216 ? -11.661 7.860 10.721 1.00 98.31 216 LYS A C 1
ATOM 1789 O O . LYS A 1 216 ? -11.263 7.428 11.796 1.00 98.31 216 LYS A O 1
ATOM 1794 N N . LEU A 1 217 ? -10.810 8.374 9.827 1.00 98.50 217 LEU A N 1
ATOM 1795 C CA . LEU A 1 217 ? -9.376 8.536 10.116 1.00 98.50 217 LEU A CA 1
ATOM 1796 C C . LEU A 1 217 ? -9.126 9.369 11.388 1.00 98.50 217 LEU A C 1
ATOM 1798 O O . LEU A 1 217 ? -8.158 9.126 12.110 1.00 98.50 217 LEU A O 1
ATOM 1802 N N . ASN A 1 218 ? -10.019 10.311 11.716 1.00 98.19 218 ASN A N 1
ATOM 1803 C CA . ASN A 1 218 ? -9.907 11.108 12.940 1.00 98.19 218 ASN A CA 1
ATOM 1804 C C . ASN A 1 218 ? -10.011 10.279 14.224 1.00 98.19 218 ASN A C 1
ATOM 1806 O O . ASN A 1 218 ? -9.478 10.710 15.242 1.00 98.19 218 ASN A O 1
ATOM 1810 N N . ASP A 1 219 ? -10.630 9.098 14.178 1.00 98.06 219 ASP A N 1
ATOM 1811 C CA . ASP A 1 219 ? -10.793 8.233 15.349 1.00 98.06 219 ASP A CA 1
ATOM 1812 C C . ASP A 1 219 ? -9.471 7.556 15.752 1.00 98.06 219 ASP A C 1
ATOM 1814 O O . ASP A 1 219 ? -9.321 7.099 16.885 1.00 98.06 219 ASP A O 1
ATOM 1818 N N . TYR A 1 220 ? -8.494 7.504 14.839 1.00 97.50 220 TYR A N 1
ATOM 1819 C CA . TYR A 1 220 ? -7.259 6.737 15.022 1.00 97.50 220 TYR A CA 1
ATOM 1820 C C . TYR A 1 220 ? -5.987 7.593 15.102 1.00 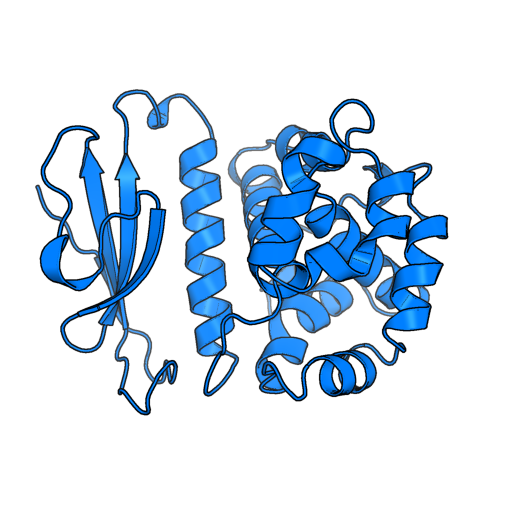97.50 220 TYR A C 1
ATOM 1822 O O . TYR A 1 220 ? -4.958 7.116 15.582 1.00 97.50 220 TYR A O 1
ATOM 1830 N N . LYS A 1 221 ? -6.031 8.861 14.672 1.00 96.31 221 LYS A N 1
ATOM 1831 C CA . LYS A 1 221 ? -4.851 9.748 14.592 1.00 96.31 221 LYS A CA 1
ATOM 1832 C C . LYS A 1 221 ? -4.192 10.065 15.941 1.00 96.31 221 LYS A C 1
ATOM 1834 O O . LYS A 1 221 ? -3.019 10.440 15.992 1.00 96.31 221 LYS A O 1
ATOM 1839 N N . ASP A 1 222 ? -4.929 9.926 17.043 1.00 95.81 222 ASP A N 1
ATOM 1840 C CA . ASP A 1 222 ? -4.421 10.230 18.381 1.00 95.81 222 ASP A CA 1
ATOM 1841 C C . ASP A 1 222 ? -3.554 9.109 18.964 1.00 95.81 222 ASP A C 1
ATOM 1843 O O . ASP A 1 222 ? -2.658 9.389 19.766 1.00 95.81 222 ASP A O 1
ATOM 1847 N N . SER A 1 223 ? -3.733 7.873 18.504 1.00 95.81 223 SER A N 1
ATOM 1848 C CA . SER A 1 223 ? -2.921 6.720 18.911 1.00 95.81 223 SER A CA 1
ATOM 1849 C C . SER A 1 223 ? -2.682 5.778 17.722 1.00 95.81 223 SER A C 1
ATOM 1851 O O . SER A 1 223 ? -3.139 4.630 17.742 1.00 95.81 223 SER A O 1
ATOM 1853 N N . PRO A 1 224 ? -2.003 6.253 16.658 1.00 96.31 224 PRO A N 1
ATOM 1854 C CA . PRO A 1 224 ? -1.818 5.496 15.422 1.00 96.31 224 PRO A CA 1
ATOM 1855 C C . PRO A 1 224 ? -1.031 4.198 15.649 1.00 96.31 224 PRO A C 1
ATOM 1857 O O . PRO A 1 224 ? -1.250 3.213 14.954 1.00 96.31 224 PRO A O 1
ATOM 1860 N N . GLU A 1 225 ? -0.172 4.138 16.668 1.00 95.12 225 GLU A N 1
ATOM 1861 C CA . GLU A 1 225 ? 0.577 2.942 17.058 1.00 95.12 225 GLU A CA 1
ATOM 1862 C C . GLU A 1 225 ? -0.305 1.754 17.472 1.00 95.12 225 GLU A C 1
ATOM 1864 O O . GLU A 1 225 ? 0.148 0.611 17.390 1.00 95.12 225 GLU A O 1
ATOM 1869 N N . ASN A 1 226 ? -1.558 2.000 17.874 1.00 96.00 226 ASN A N 1
ATOM 1870 C CA . ASN A 1 226 ? -2.524 0.943 18.189 1.00 96.00 226 ASN A CA 1
ATOM 1871 C C . ASN A 1 226 ? -3.062 0.241 16.933 1.00 96.00 226 ASN A C 1
ATOM 1873 O O . ASN A 1 226 ? -3.733 -0.783 17.050 1.00 96.00 226 ASN A O 1
ATOM 1877 N N . LEU A 1 227 ? -2.777 0.780 15.745 1.00 97.56 227 LEU A N 1
ATOM 1878 C CA . LEU A 1 227 ? -3.134 0.176 14.466 1.00 97.56 227 LEU A CA 1
ATOM 1879 C C . LEU A 1 227 ? -2.099 -0.845 13.975 1.00 97.56 227 LEU A C 1
ATOM 1881 O O . LEU A 1 227 ? -2.337 -1.501 12.963 1.00 97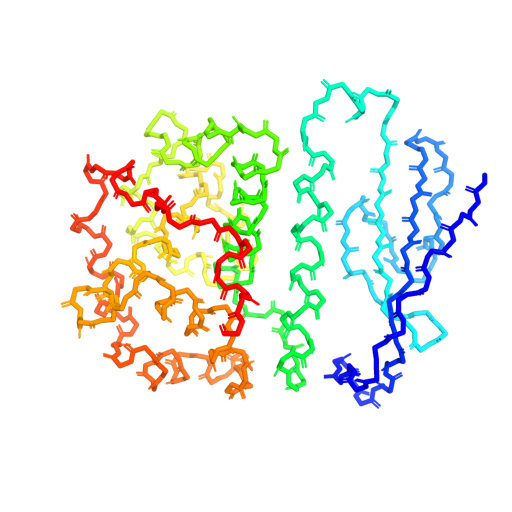.56 227 LEU A O 1
ATOM 1885 N N . ILE A 1 228 ? -0.942 -0.968 14.642 1.00 97.44 228 ILE A N 1
ATOM 1886 C CA . ILE A 1 228 ? 0.111 -1.899 14.220 1.00 97.44 228 ILE A CA 1
ATOM 1887 C C . ILE A 1 228 ? -0.436 -3.330 14.263 1.00 97.44 228 ILE A C 1
ATOM 1889 O O . ILE A 1 228 ? -0.827 -3.784 15.343 1.00 97.44 228 ILE A O 1
ATOM 1893 N N . PRO A 1 229 ? -0.407 -4.065 13.137 1.00 96.62 229 PRO A N 1
ATOM 1894 C CA . PRO A 1 229 ? -1.035 -5.372 13.080 1.00 96.62 229 PRO A CA 1
ATOM 1895 C C . PRO A 1 229 ? -0.372 -6.383 14.004 1.00 96.62 229 PRO A C 1
ATOM 1897 O O . PRO A 1 229 ? 0.861 -6.425 14.125 1.00 96.62 229 PRO A O 1
ATOM 1900 N N . ILE A 1 230 ? -1.178 -7.248 14.613 1.00 96.12 230 ILE A N 1
ATOM 1901 C CA . ILE A 1 230 ? -0.670 -8.357 15.428 1.00 96.12 230 ILE A CA 1
ATOM 1902 C C . ILE A 1 230 ? -0.313 -9.529 14.515 1.00 96.12 230 ILE A C 1
ATOM 1904 O O . ILE A 1 230 ? 0.744 -10.142 14.697 1.00 96.12 230 ILE A O 1
ATOM 1908 N N . ILE A 1 231 ? -1.141 -9.775 13.497 1.00 96.38 231 ILE A N 1
ATOM 1909 C CA . ILE A 1 231 ? -0.917 -10.777 12.457 1.00 96.38 231 ILE A CA 1
ATOM 1910 C C . ILE A 1 231 ? 0.443 -10.606 11.751 1.00 96.38 231 ILE A C 1
ATOM 1912 O O . ILE A 1 231 ? 1.015 -9.513 11.656 1.00 96.38 231 ILE A O 1
ATOM 1916 N N . SER A 1 232 ? 0.984 -11.729 11.288 1.00 96.56 232 SER A N 1
ATOM 1917 C CA . SER A 1 232 ? 2.174 -11.803 10.434 1.00 96.56 232 SER A CA 1
ATOM 1918 C C . SER A 1 232 ? 1.801 -11.749 8.948 1.00 96.56 232 SER A C 1
ATOM 1920 O O . SER A 1 232 ? 0.669 -12.066 8.574 1.00 96.56 232 SER A O 1
ATOM 1922 N N . LEU A 1 233 ? 2.752 -11.382 8.089 1.00 96.81 233 LEU A N 1
ATOM 1923 C CA . LEU A 1 233 ? 2.559 -11.369 6.640 1.00 96.81 233 LEU A CA 1
ATOM 1924 C C . LEU A 1 233 ? 2.193 -12.770 6.131 1.00 96.81 233 LEU A C 1
ATOM 1926 O O . LEU A 1 233 ? 1.226 -12.926 5.385 1.00 96.81 233 LEU A O 1
ATOM 1930 N N . SER A 1 234 ? 2.895 -13.802 6.605 1.00 96.88 234 SER A N 1
ATOM 1931 C CA . SER A 1 234 ? 2.626 -15.196 6.223 1.00 96.88 234 SER A CA 1
ATOM 1932 C C . SER A 1 234 ? 1.206 -15.647 6.574 1.00 96.88 234 SER A C 1
ATOM 1934 O O . SER A 1 234 ? 0.599 -16.427 5.844 1.00 96.88 234 SER A O 1
ATOM 1936 N N . GLN A 1 235 ? 0.640 -15.156 7.679 1.00 97.12 235 GLN A N 1
ATOM 1937 C CA . GLN A 1 235 ? -0.734 -15.487 8.062 1.00 97.12 235 GLN A CA 1
ATOM 1938 C C . GLN A 1 235 ? -1.772 -14.828 7.148 1.00 97.12 235 GLN A C 1
ATOM 1940 O O . GLN A 1 235 ? -2.789 -15.465 6.869 1.00 97.12 235 GLN A O 1
ATOM 1945 N N . ILE A 1 236 ? -1.529 -13.607 6.661 1.00 96.56 236 ILE A N 1
ATOM 1946 C CA . ILE A 1 236 ? -2.436 -12.918 5.726 1.00 96.56 236 ILE A CA 1
ATOM 1947 C C . ILE A 1 236 ? -2.616 -13.754 4.453 1.00 96.56 236 ILE A C 1
ATOM 1949 O O . ILE A 1 236 ? -3.749 -14.029 4.060 1.00 96.56 236 ILE A O 1
ATOM 1953 N N . PHE A 1 237 ? -1.509 -14.242 3.886 1.00 93.19 237 PHE A N 1
ATOM 1954 C CA . PHE A 1 237 ? -1.487 -14.993 2.623 1.00 93.19 237 PHE A CA 1
ATOM 1955 C C . PHE A 1 237 ? -1.571 -16.518 2.783 1.00 93.19 237 PHE A C 1
ATOM 1957 O O . PHE A 1 237 ? -1.393 -17.253 1.815 1.00 93.19 237 PHE A O 1
ATOM 1964 N N . SER A 1 238 ? -1.848 -17.011 3.992 1.00 90.38 238 SER A N 1
ATOM 1965 C CA . SER A 1 238 ? -2.157 -18.429 4.205 1.00 90.38 238 SER A CA 1
ATOM 1966 C C . SER A 1 238 ? -3.576 -18.762 3.731 1.00 90.38 238 SER A C 1
ATOM 1968 O O . SER A 1 238 ? -4.487 -17.933 3.861 1.00 90.38 238 SER A O 1
ATOM 1970 N N . ASP A 1 239 ? -3.777 -19.982 3.233 1.00 76.00 239 ASP A N 1
ATOM 1971 C CA . ASP A 1 239 ? -5.108 -20.519 2.912 1.00 76.00 239 ASP A CA 1
ATOM 1972 C C . ASP A 1 239 ? -5.993 -20.658 4.165 1.00 76.00 239 ASP A C 1
ATOM 1974 O O . ASP A 1 239 ? -5.465 -20.968 5.262 1.00 76.00 239 ASP A O 1
#

Sequence (239 aa):
MKEAIIINSNNLDARDNQQINGVSIYSWLKGQIKPYLSTIGDTDQCICGVINQNLVMSLQIHNTDFNDSFKYALVAHEFFHVYQMYLSNGFEQDIFWLIEGQAATIESLYLKEFLNDSNYIRNFLNKGSTSFDEGIQNIQYYESYDGFNSVFELYGDITIFMNLSLAKILQDQGKTEKESFKIIFEDFWKSNPNRDNWKTKFSEIFNLELNEFYQKLNDYKDSPENLIPIISLSQIFSD